Protein AF-A0A5J4WVD6-F1 (afdb_monomer_lite)

Foldseek 3Di:
DPVVLVVCVPDPVVVVVCLVDLVNLLVLLCLLLPPQPPCDDPVVVVVSVVSNLSSLSSLLSLLVLPEPSSLVSCLVSLVLLSLLSQLQRLPDDDQVSLVSLLVSLQSLLVNLVCLQAPDDDPRYGYGRNLVSSVSSLVSCVVNVSLVSLVVQCPPPHDPPRPSNVSSVSSNCSSVVSVVCVLCVPDPDDDDPPVVVVVVNVVSVVVVVVVVVVVVVVVVVVVVCVVPPPDDDDDDDDDD

Organism: NCBI:txid222440

Sequence (239 aa):
MWNIEKLIYHNYNIRKVVFNTPNALHSLCTLASYKLNIHFSQKNDQQTLEVRYNCRGCLFYIQDCGDASAQTELVNARYARVLVIAISTASGSGEEQDDEIKDGLSYISIFLNQLHKGINSPHASFPPQPLLAHRSDEQIEGEGGNEEIDSQLINKGHQYCDIKGQANRAQGRILNHFIKWGNPKPDCHPIDSTAWEMEQGITSQLIQFTYSINRFNVYFLCLIYSFSGCFVYLHYILI

pLDDT: mean 73.57, std 19.97, range [29.45, 95.25]

Structure (mmCIF, N/CA/C/O backbone):
data_AF-A0A5J4WVD6-F1
#
_entry.id   AF-A0A5J4WVD6-F1
#
loop_
_atom_site.group_PDB
_atom_site.id
_atom_site.type_symbol
_atom_site.label_atom_id
_atom_site.label_alt_id
_atom_site.label_comp_id
_atom_site.label_asym_id
_atom_site.label_entity_id
_atom_site.label_seq_id
_atom_site.pdbx_PDB_ins_code
_atom_site.Cartn_x
_atom_site.Cartn_y
_atom_site.Cartn_z
_atom_site.occupancy
_atom_site.B_iso_or_equiv
_atom_site.auth_seq_id
_atom_site.auth_comp_id
_atom_site.auth_asym_id
_atom_site.auth_atom_id
_atom_site.pdbx_PDB_model_num
ATOM 1 N N . MET A 1 1 ? 3.887 19.182 15.821 1.00 39.09 1 MET A N 1
ATOM 2 C CA . MET A 1 1 ? 3.068 18.412 14.867 1.00 39.09 1 MET A CA 1
ATOM 3 C C . MET A 1 1 ? 3.950 18.152 13.659 1.00 39.09 1 MET A C 1
ATOM 5 O O . MET A 1 1 ? 4.397 19.113 13.040 1.00 39.09 1 MET A O 1
ATOM 9 N N . TRP A 1 2 ? 4.390 16.909 13.464 1.00 47.56 2 TRP A N 1
ATOM 10 C CA . TRP A 1 2 ? 5.409 16.573 12.467 1.00 47.56 2 TRP A CA 1
ATOM 11 C C . TRP A 1 2 ? 4.803 16.654 11.067 1.00 47.56 2 TRP A C 1
ATOM 13 O O . TRP A 1 2 ? 4.074 15.774 10.636 1.00 47.56 2 TRP A O 1
ATOM 23 N N . ASN A 1 3 ? 5.118 17.732 10.357 1.00 58.78 3 ASN A N 1
ATOM 24 C CA . ASN A 1 3 ? 4.576 18.053 9.040 1.00 58.78 3 ASN A CA 1
ATOM 25 C C . ASN A 1 3 ? 5.391 17.385 7.912 1.00 58.78 3 ASN A C 1
ATOM 27 O O . ASN A 1 3 ? 5.728 18.028 6.917 1.00 58.78 3 ASN A O 1
ATOM 31 N N . ILE A 1 4 ? 5.802 16.126 8.121 1.00 61.97 4 ILE A N 1
ATOM 32 C CA . ILE A 1 4 ? 6.680 15.393 7.192 1.00 61.97 4 ILE A CA 1
ATOM 33 C C . ILE A 1 4 ? 5.985 15.232 5.842 1.00 61.97 4 ILE A C 1
ATOM 35 O O . ILE A 1 4 ? 6.620 15.432 4.813 1.00 61.97 4 ILE A O 1
ATOM 39 N N . GLU A 1 5 ? 4.679 14.963 5.846 1.00 61.91 5 GLU A N 1
ATOM 40 C CA . GLU A 1 5 ? 3.898 14.816 4.620 1.00 61.91 5 GLU A CA 1
ATOM 41 C C . GLU A 1 5 ? 3.959 16.086 3.763 1.00 61.91 5 GLU A C 1
ATOM 43 O O . GLU A 1 5 ? 4.370 16.020 2.607 1.00 61.91 5 GLU A O 1
ATOM 48 N N . LYS A 1 6 ? 3.671 17.266 4.333 1.00 61.78 6 LYS A N 1
ATOM 49 C CA . LYS A 1 6 ? 3.749 18.531 3.578 1.00 61.78 6 LYS A CA 1
ATOM 50 C C . LYS A 1 6 ? 5.177 18.865 3.144 1.00 61.78 6 LYS A C 1
ATOM 52 O O . LYS A 1 6 ? 5.367 19.454 2.083 1.00 61.78 6 LYS A O 1
ATOM 57 N N . LEU A 1 7 ? 6.182 18.494 3.939 1.00 63.12 7 LEU A N 1
ATOM 58 C CA . LEU A 1 7 ? 7.591 18.667 3.573 1.00 63.12 7 LEU A CA 1
ATOM 59 C C . LEU A 1 7 ? 7.980 17.796 2.372 1.00 63.12 7 LEU A C 1
ATOM 61 O O . LEU A 1 7 ? 8.663 18.283 1.474 1.00 63.12 7 LEU A O 1
ATOM 65 N N . ILE A 1 8 ? 7.528 16.541 2.333 1.00 63.53 8 ILE A N 1
ATOM 66 C CA . ILE A 1 8 ? 7.765 15.621 1.213 1.00 63.53 8 ILE A CA 1
ATOM 67 C C . ILE A 1 8 ? 6.952 16.045 -0.017 1.00 63.53 8 ILE A C 1
ATOM 69 O O . ILE A 1 8 ? 7.489 16.042 -1.125 1.00 63.53 8 ILE A O 1
ATOM 73 N N . TYR A 1 9 ? 5.702 16.475 0.177 1.00 64.50 9 TYR A N 1
ATOM 74 C CA . TYR A 1 9 ? 4.809 16.926 -0.890 1.00 64.50 9 TYR A CA 1
ATOM 75 C C . TYR A 1 9 ? 5.365 18.141 -1.643 1.00 64.50 9 TYR A C 1
ATOM 77 O O . TYR A 1 9 ? 5.402 18.156 -2.872 1.00 64.50 9 TYR A O 1
ATOM 85 N N . HIS A 1 10 ? 5.844 19.158 -0.922 1.00 63.50 10 HIS A N 1
ATOM 86 C CA . HIS A 1 10 ? 6.280 20.411 -1.542 1.00 63.50 10 HIS A CA 1
ATOM 87 C C . HIS A 1 10 ? 7.743 20.424 -2.001 1.00 63.50 10 HIS A C 1
ATOM 89 O O . HIS A 1 10 ? 8.126 21.324 -2.750 1.00 63.50 10 HIS A O 1
ATOM 95 N N . ASN A 1 11 ? 8.585 19.479 -1.565 1.00 69.44 11 ASN A N 1
ATOM 96 C CA . ASN A 1 11 ? 10.028 19.569 -1.786 1.00 69.44 11 ASN A CA 1
ATOM 97 C C . ASN A 1 11 ? 10.601 18.367 -2.544 1.00 69.44 11 ASN A C 1
ATOM 99 O O . ASN A 1 11 ? 10.992 17.356 -1.960 1.00 69.44 11 ASN A O 1
ATOM 103 N N . TYR A 1 12 ? 10.753 18.538 -3.859 1.00 67.38 12 TYR A N 1
ATOM 104 C CA . TYR A 1 12 ? 11.335 17.546 -4.766 1.00 67.38 12 TYR A CA 1
ATOM 105 C C . TYR A 1 12 ? 12.717 17.025 -4.325 1.00 67.38 12 TYR A C 1
ATOM 107 O O . TYR A 1 12 ? 13.002 15.836 -4.470 1.00 67.38 12 TYR A O 1
ATOM 115 N N . ASN A 1 13 ? 13.572 17.881 -3.756 1.00 67.19 13 ASN A N 1
ATOM 116 C CA . ASN A 1 13 ? 14.920 17.483 -3.341 1.00 67.19 13 ASN A CA 1
ATOM 117 C C . ASN A 1 13 ? 14.887 16.593 -2.093 1.00 67.19 13 ASN A C 1
ATOM 119 O O . ASN A 1 13 ? 15.556 15.563 -2.064 1.00 67.19 13 ASN A O 1
ATOM 123 N N . ILE A 1 14 ? 14.071 16.947 -1.093 1.00 68.44 14 ILE A N 1
ATOM 124 C CA . ILE A 1 14 ? 13.857 16.115 0.104 1.00 68.44 14 ILE A CA 1
ATOM 125 C C . ILE A 1 14 ? 13.224 14.783 -0.301 1.00 68.44 14 ILE A C 1
ATOM 127 O O . ILE A 1 14 ? 13.689 13.727 0.121 1.00 68.44 14 ILE A O 1
ATOM 131 N N . ARG A 1 15 ? 12.225 14.832 -1.189 1.00 66.19 15 ARG A N 1
ATOM 132 C CA . ARG A 1 15 ? 11.561 13.661 -1.759 1.00 66.19 15 ARG A CA 1
ATOM 133 C C . ARG A 1 15 ? 12.581 12.688 -2.367 1.00 66.19 15 ARG A C 1
ATOM 135 O O . ARG A 1 15 ? 12.618 11.521 -1.995 1.00 66.19 15 ARG A O 1
ATOM 142 N N . LYS A 1 16 ? 13.488 13.197 -3.208 1.00 67.25 16 LYS A N 1
ATOM 143 C CA . LYS A 1 16 ? 14.563 12.418 -3.844 1.00 67.25 16 LYS A CA 1
ATOM 144 C C . LYS A 1 16 ? 15.571 11.823 -2.851 1.00 67.25 16 LYS A C 1
ATOM 146 O O . LYS A 1 16 ? 16.077 10.731 -3.085 1.00 67.25 16 LYS A O 1
ATOM 151 N N . VAL A 1 17 ? 15.867 12.509 -1.748 1.00 69.62 17 VAL A N 1
ATOM 152 C CA . VAL A 1 17 ? 16.754 11.983 -0.693 1.00 69.62 17 VAL A CA 1
ATOM 153 C C . VAL A 1 17 ? 16.085 10.841 0.073 1.00 69.62 17 VAL A C 1
ATOM 155 O O . VAL A 1 17 ? 16.715 9.808 0.303 1.00 69.62 17 VAL A O 1
ATOM 158 N N . VAL A 1 18 ? 14.803 10.992 0.416 1.00 66.25 18 VAL A N 1
ATOM 159 C CA . VAL A 1 18 ? 14.017 9.935 1.070 1.00 66.25 18 VAL A CA 1
ATOM 160 C C . VAL A 1 18 ? 13.886 8.712 0.153 1.00 66.25 18 VAL A C 1
ATOM 162 O O . VAL A 1 18 ? 14.065 7.595 0.628 1.00 66.25 18 VAL A O 1
ATOM 165 N N . PHE A 1 19 ? 13.689 8.910 -1.160 1.00 65.12 19 PHE A N 1
ATOM 166 C CA . PHE A 1 19 ? 13.633 7.828 -2.159 1.00 65.12 19 PHE A CA 1
ATOM 167 C C . PHE A 1 19 ? 14.878 6.945 -2.184 1.00 65.12 19 PHE A C 1
ATOM 169 O O . PHE A 1 19 ? 14.775 5.730 -2.293 1.00 65.12 19 PHE A O 1
ATOM 176 N N . ASN A 1 20 ? 16.055 7.559 -2.076 1.00 65.00 20 ASN A N 1
ATOM 177 C CA . ASN A 1 20 ? 17.328 6.857 -2.221 1.00 65.00 20 ASN A CA 1
ATOM 178 C C . ASN A 1 20 ? 17.853 6.281 -0.900 1.00 65.00 20 ASN A C 1
ATOM 180 O O . ASN A 1 20 ? 18.976 5.783 -0.858 1.00 65.00 20 ASN A O 1
ATOM 184 N N . THR A 1 21 ? 17.072 6.361 0.181 1.00 73.38 21 THR A N 1
ATOM 185 C CA . THR A 1 21 ? 17.473 5.877 1.504 1.00 73.38 21 THR A CA 1
ATOM 186 C C . THR A 1 21 ? 16.557 4.725 1.933 1.00 73.38 21 THR A C 1
ATOM 188 O O . THR A 1 21 ? 15.554 4.978 2.602 1.00 73.38 21 THR A O 1
ATOM 191 N N . PRO A 1 22 ? 16.893 3.456 1.616 1.00 66.38 22 PRO A N 1
ATOM 192 C CA . PRO A 1 22 ? 16.068 2.290 1.960 1.00 66.38 22 PRO A CA 1
ATOM 193 C C . PRO A 1 22 ? 15.635 2.268 3.434 1.00 66.38 22 PRO A C 1
ATOM 195 O O . PRO A 1 22 ? 14.460 2.096 3.749 1.00 66.38 22 PRO A O 1
ATOM 198 N N . ASN A 1 23 ? 16.556 2.580 4.352 1.00 76.81 23 ASN A N 1
ATOM 199 C CA . ASN A 1 23 ? 16.284 2.611 5.795 1.00 76.81 23 ASN A CA 1
ATOM 200 C C . ASN A 1 23 ? 15.163 3.589 6.195 1.00 76.81 23 ASN A C 1
ATOM 202 O O . ASN A 1 23 ? 14.464 3.348 7.181 1.00 76.81 23 ASN A O 1
ATOM 206 N N . ALA A 1 24 ? 14.968 4.681 5.447 1.00 80.00 24 ALA A N 1
ATOM 207 C CA . ALA A 1 24 ? 13.897 5.637 5.709 1.00 80.00 24 ALA A CA 1
ATOM 208 C C . ALA A 1 24 ? 12.526 5.060 5.324 1.00 80.00 24 ALA A C 1
ATOM 210 O O . ALA A 1 24 ? 11.570 5.204 6.083 1.00 80.00 24 ALA A O 1
ATOM 211 N N . LEU A 1 25 ? 12.441 4.345 4.199 1.00 84.06 25 LEU A N 1
ATOM 212 C CA . LEU A 1 25 ? 11.208 3.707 3.734 1.00 84.06 25 LEU A CA 1
ATOM 213 C C . LEU A 1 25 ? 10.751 2.603 4.695 1.00 84.06 25 LEU A C 1
ATOM 215 O O . LEU A 1 25 ? 9.604 2.612 5.136 1.00 84.06 25 LEU A O 1
ATOM 219 N N . HIS A 1 26 ? 11.654 1.706 5.101 1.00 87.25 26 HIS A N 1
ATOM 220 C CA . HIS A 1 26 ? 11.336 0.659 6.088 1.00 87.25 26 HIS A CA 1
ATOM 221 C C . HIS A 1 26 ? 10.878 1.245 7.428 1.00 87.25 26 HIS A C 1
ATOM 223 O O . HIS A 1 26 ? 9.939 0.738 8.052 1.00 87.25 26 HIS A O 1
ATOM 229 N N . SER A 1 27 ? 11.495 2.353 7.851 1.00 89.44 27 SER A N 1
ATOM 230 C CA . SER A 1 27 ? 11.074 3.082 9.053 1.00 89.44 27 SER A CA 1
ATOM 231 C C . SER A 1 27 ? 9.654 3.636 8.904 1.00 89.44 27 SER A C 1
ATOM 233 O O . SER A 1 27 ? 8.851 3.498 9.825 1.00 89.44 27 SER A O 1
ATOM 235 N N . LEU A 1 28 ? 9.308 4.201 7.742 1.00 88.69 28 LEU A N 1
ATOM 236 C CA . LEU A 1 28 ? 7.955 4.685 7.453 1.00 88.69 28 LEU A CA 1
ATOM 237 C C . LEU A 1 28 ? 6.925 3.549 7.450 1.00 88.69 28 LEU A C 1
ATOM 239 O O . LEU A 1 28 ? 5.879 3.700 8.077 1.00 88.69 28 LEU A O 1
ATOM 243 N N . CYS A 1 29 ? 7.218 2.402 6.825 1.00 89.75 29 CYS A N 1
ATOM 244 C CA . CYS A 1 29 ? 6.335 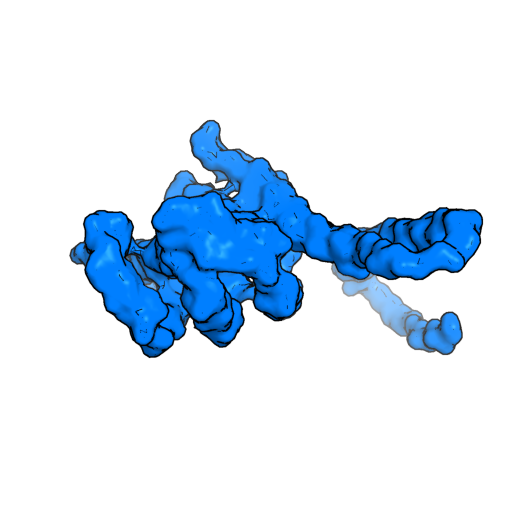1.226 6.860 1.00 89.75 29 CYS A CA 1
ATOM 245 C C . CYS A 1 29 ? 6.088 0.740 8.297 1.00 89.75 29 CYS A C 1
ATOM 247 O O . CYS A 1 29 ? 4.953 0.443 8.678 1.00 89.75 29 CYS A O 1
ATOM 249 N N . THR A 1 30 ? 7.142 0.720 9.117 1.00 90.19 30 THR A N 1
ATOM 250 C CA . THR A 1 30 ? 7.054 0.343 10.535 1.00 90.19 30 THR A CA 1
ATOM 251 C C . THR A 1 30 ? 6.184 1.328 11.318 1.00 90.19 30 THR A C 1
ATOM 253 O O . THR A 1 30 ? 5.313 0.916 12.084 1.00 90.19 30 THR A O 1
ATOM 256 N N . LEU A 1 31 ? 6.374 2.633 11.105 1.00 89.44 31 LEU A N 1
ATOM 257 C CA . LEU A 1 31 ? 5.599 3.684 11.769 1.00 89.44 31 LEU A CA 1
ATOM 258 C C . LEU A 1 31 ? 4.131 3.705 11.328 1.00 89.44 31 LEU A C 1
ATOM 260 O O . LEU A 1 31 ? 3.249 3.900 12.161 1.00 89.44 31 LEU A O 1
ATOM 264 N N . ALA A 1 32 ? 3.854 3.424 10.055 1.00 87.69 32 ALA A N 1
ATOM 265 C CA . ALA A 1 32 ? 2.504 3.330 9.501 1.00 87.69 32 ALA A CA 1
ATOM 266 C C . ALA A 1 32 ? 1.661 2.198 10.122 1.00 87.69 32 ALA A C 1
ATOM 268 O O . ALA A 1 32 ? 0.429 2.232 10.050 1.00 87.69 32 ALA A O 1
ATOM 269 N N . SER A 1 33 ? 2.319 1.231 10.769 1.00 83.75 33 SER A N 1
ATOM 270 C CA . SER A 1 33 ? 1.691 0.116 11.490 1.00 83.75 33 SER A CA 1
ATOM 271 C C . SER A 1 33 ? 1.998 0.128 12.996 1.00 83.75 33 SER A C 1
ATOM 273 O O . SER A 1 33 ? 1.788 -0.862 13.697 1.00 83.75 33 SER A O 1
ATOM 275 N N . TYR A 1 34 ? 2.523 1.236 13.526 1.00 81.44 34 TYR A N 1
ATOM 276 C CA . TYR A 1 34 ? 2.983 1.306 14.910 1.00 81.44 34 TYR A CA 1
ATOM 277 C C . TYR A 1 34 ? 1.824 1.292 15.915 1.00 81.44 34 TYR A C 1
ATOM 279 O O . TYR A 1 34 ? 0.841 2.027 15.768 1.00 81.44 34 TYR A O 1
ATOM 287 N N . LYS A 1 35 ? 1.981 0.472 16.969 1.00 72.00 35 LYS A N 1
ATOM 288 C CA . LYS A 1 35 ? 1.050 0.343 18.109 1.00 72.00 35 LYS A CA 1
ATOM 289 C C . LYS A 1 35 ? -0.417 0.201 17.690 1.00 72.00 35 LYS A C 1
ATOM 291 O O . LYS A 1 35 ? -1.312 0.798 18.286 1.00 72.00 35 LYS A O 1
ATOM 296 N N . LEU A 1 36 ? -0.667 -0.577 16.646 1.00 71.25 36 LEU A N 1
ATOM 297 C CA . LEU A 1 36 ? -2.029 -0.944 16.285 1.00 71.25 36 LEU A CA 1
ATOM 298 C C . LEU A 1 36 ? -2.650 -1.765 17.417 1.00 71.25 36 LEU A C 1
ATOM 300 O O . LEU A 1 36 ? -1.987 -2.632 17.983 1.00 71.25 36 LEU A O 1
ATOM 304 N N . ASN A 1 37 ? -3.904 -1.460 17.753 1.00 63.47 37 ASN A N 1
ATOM 305 C CA . ASN A 1 37 ? -4.692 -2.129 18.795 1.00 63.47 37 ASN A CA 1
ATOM 306 C C . ASN A 1 37 ? -4.159 -1.994 20.235 1.00 63.47 37 ASN A C 1
ATOM 308 O O . ASN A 1 37 ? -4.550 -2.768 21.106 1.00 63.47 37 ASN A O 1
ATOM 312 N N . ILE A 1 38 ? -3.292 -1.012 20.517 1.00 69.38 38 ILE A N 1
ATOM 313 C CA . ILE A 1 38 ? -2.851 -0.718 21.887 1.00 69.38 38 ILE A CA 1
ATOM 314 C C . ILE A 1 38 ? -3.391 0.647 22.313 1.00 69.38 38 ILE A C 1
ATOM 316 O O . ILE A 1 38 ? -2.860 1.682 21.914 1.00 69.38 38 ILE A O 1
ATOM 320 N N . HIS A 1 39 ? -4.426 0.626 23.152 1.00 69.81 39 HIS A N 1
ATOM 321 C CA . HIS A 1 39 ? -5.033 1.820 23.735 1.00 69.81 39 HIS A CA 1
ATOM 322 C C . HIS A 1 39 ? -4.324 2.191 25.037 1.00 69.81 39 HIS A C 1
ATOM 324 O O . HIS A 1 39 ? -4.467 1.504 26.049 1.00 69.81 39 HIS A O 1
ATOM 330 N N . PHE A 1 40 ? -3.533 3.266 25.012 1.00 67.56 40 PHE A N 1
ATOM 331 C CA . PHE A 1 40 ? -2.827 3.752 26.206 1.00 67.56 40 PHE A CA 1
ATOM 332 C C . PHE A 1 40 ? -3.592 4.888 26.884 1.00 67.56 40 PHE A C 1
ATOM 334 O O . PHE A 1 40 ? -3.778 4.891 28.097 1.00 67.56 40 PHE A O 1
ATOM 341 N N . SER A 1 41 ? -3.981 5.895 26.103 1.00 79.75 41 SER A N 1
ATOM 342 C CA . SER A 1 41 ? -4.796 7.031 26.538 1.00 79.75 41 SER A CA 1
ATOM 343 C C . SER A 1 41 ? -5.325 7.748 25.304 1.00 79.75 41 SER A C 1
ATOM 345 O O . SER A 1 41 ? -4.635 7.792 24.290 1.00 79.75 41 SER A O 1
ATOM 347 N N . GLN A 1 42 ? -6.484 8.399 25.402 1.00 76.44 42 GLN A N 1
ATOM 348 C CA . GLN A 1 42 ? -7.116 9.088 24.269 1.00 76.44 42 GLN A CA 1
ATOM 349 C C . GLN A 1 42 ? -6.161 10.041 23.523 1.00 76.44 42 GLN A C 1
ATOM 351 O O . GLN A 1 42 ? -6.147 10.083 22.296 1.00 76.44 42 GLN A O 1
ATOM 356 N N . LYS A 1 43 ? -5.306 10.772 24.254 1.00 80.00 43 LYS A N 1
ATOM 357 C CA . LYS A 1 43 ? -4.314 11.677 23.655 1.00 80.00 43 LYS A CA 1
ATOM 358 C C . LYS A 1 43 ? -3.211 10.927 22.902 1.00 80.00 43 LYS A C 1
ATOM 360 O O . LYS A 1 43 ? -2.842 11.347 21.809 1.00 80.00 43 LYS A O 1
ATOM 365 N N . ASN A 1 44 ? -2.685 9.841 23.469 1.00 77.19 44 ASN A N 1
ATOM 366 C CA . ASN A 1 44 ? -1.685 9.020 22.784 1.00 77.19 44 ASN A CA 1
ATOM 367 C C . ASN A 1 44 ? -2.279 8.319 21.564 1.00 77.19 44 ASN A C 1
ATOM 369 O O . ASN A 1 44 ? -1.602 8.200 20.546 1.00 77.19 44 ASN A O 1
ATOM 373 N N . ASP A 1 45 ? -3.523 7.865 21.662 1.00 77.19 45 ASP A N 1
ATOM 374 C CA . ASP A 1 45 ? -4.200 7.152 20.588 1.00 77.19 45 ASP A CA 1
ATOM 375 C C . ASP A 1 45 ? -4.418 8.094 19.394 1.00 77.19 45 ASP A C 1
ATOM 377 O O . ASP A 1 45 ? -4.053 7.736 18.274 1.00 77.19 45 ASP A O 1
ATOM 381 N N . GLN A 1 46 ? -4.849 9.341 19.641 1.00 78.31 46 GLN A N 1
ATOM 382 C CA . GLN A 1 46 ? -4.957 10.376 18.604 1.00 78.31 46 GLN A CA 1
ATOM 383 C C . GLN A 1 46 ? -3.601 10.706 17.966 1.00 78.31 46 GLN A C 1
ATOM 385 O O . GLN A 1 46 ? -3.484 10.777 16.746 1.00 78.31 46 GLN A O 1
ATOM 390 N N . GLN A 1 47 ? -2.548 10.875 18.774 1.00 79.19 47 GLN A N 1
ATOM 391 C CA . GLN A 1 47 ? -1.201 11.135 18.252 1.00 79.19 47 GLN A CA 1
ATOM 392 C C . GLN A 1 47 ? -0.676 9.969 17.410 1.00 79.19 47 GLN A C 1
ATOM 394 O O . GLN A 1 47 ? -0.001 10.176 16.405 1.00 79.19 47 GLN A O 1
ATOM 399 N N . THR A 1 48 ? -0.973 8.735 17.816 1.00 81.69 48 THR A N 1
ATOM 400 C CA . THR A 1 48 ? -0.535 7.543 17.089 1.00 81.69 48 THR A CA 1
ATOM 401 C C . THR A 1 48 ? -1.306 7.396 15.776 1.00 81.69 48 THR A C 1
ATOM 403 O O . THR A 1 48 ? -0.692 7.068 14.763 1.00 81.69 48 THR A O 1
ATOM 406 N N . LEU A 1 49 ? -2.611 7.697 15.760 1.00 80.38 49 LEU A N 1
ATOM 407 C CA . LEU A 1 49 ? -3.416 7.790 14.535 1.00 80.38 49 LEU A CA 1
ATOM 408 C C . LEU A 1 49 ? -2.822 8.806 13.555 1.00 80.38 49 LEU A C 1
ATOM 410 O O . LEU A 1 49 ? -2.532 8.454 12.415 1.00 80.38 49 LEU A O 1
ATOM 414 N N . GLU A 1 50 ? -2.537 10.023 14.023 1.00 81.94 50 GLU A N 1
ATOM 415 C CA . GLU A 1 50 ? -1.961 11.086 13.193 1.00 81.94 50 GLU A CA 1
ATOM 416 C C . GLU A 1 50 ? -0.603 10.675 12.595 1.00 81.94 50 GLU A C 1
ATOM 418 O O . GLU A 1 50 ? -0.329 10.897 11.415 1.00 81.94 50 GLU A O 1
ATOM 423 N N . VAL A 1 51 ? 0.261 10.030 13.387 1.00 85.12 51 VAL A N 1
ATOM 424 C CA . VAL A 1 51 ? 1.551 9.518 12.899 1.00 85.12 51 VAL A CA 1
ATOM 425 C C . VAL A 1 51 ? 1.351 8.457 11.820 1.00 85.12 51 VAL A C 1
ATOM 427 O O . VAL A 1 51 ? 2.023 8.522 10.789 1.00 85.12 51 VAL A O 1
ATOM 430 N N . ARG A 1 52 ? 0.433 7.502 12.020 1.00 87.06 52 ARG A N 1
ATOM 431 C CA . ARG A 1 52 ? 0.151 6.456 11.028 1.00 87.06 52 ARG A CA 1
ATOM 432 C C . ARG A 1 52 ? -0.382 7.048 9.730 1.00 87.06 52 ARG A C 1
ATOM 434 O O . ARG A 1 52 ? 0.146 6.713 8.671 1.00 87.06 52 ARG A O 1
ATOM 441 N N . TYR A 1 53 ? -1.354 7.953 9.822 1.00 84.19 53 TYR A N 1
ATOM 442 C CA . TYR A 1 53 ? -1.944 8.641 8.676 1.00 84.19 53 TYR A CA 1
ATOM 443 C C . TYR A 1 53 ? -0.875 9.383 7.862 1.00 84.19 53 TYR A C 1
ATOM 445 O O . TYR A 1 53 ? -0.686 9.102 6.678 1.00 84.19 53 TYR A O 1
ATOM 453 N N . ASN A 1 54 ? -0.069 10.220 8.523 1.00 85.19 54 ASN A N 1
ATOM 454 C CA . ASN A 1 54 ? 1.010 10.963 7.871 1.00 85.19 54 ASN A CA 1
ATOM 455 C C . ASN A 1 54 ? 2.048 10.032 7.222 1.00 85.19 54 ASN A C 1
ATOM 457 O O . ASN A 1 54 ? 2.507 10.292 6.110 1.00 85.19 54 ASN A O 1
ATOM 461 N N . CYS A 1 55 ? 2.432 8.939 7.892 1.00 88.38 55 CYS A N 1
ATOM 462 C CA . CYS A 1 55 ? 3.394 7.984 7.336 1.00 88.38 55 CYS A CA 1
ATOM 463 C C . CYS A 1 55 ? 2.840 7.283 6.091 1.00 88.38 55 CYS A C 1
ATOM 465 O O . CYS A 1 55 ? 3.575 7.104 5.121 1.00 88.38 55 CYS A O 1
ATOM 467 N N . ARG A 1 56 ? 1.551 6.925 6.084 1.00 88.88 56 ARG A N 1
ATOM 468 C CA . ARG A 1 56 ? 0.889 6.320 4.919 1.00 88.88 56 ARG A CA 1
ATOM 469 C C . ARG A 1 56 ? 0.785 7.300 3.756 1.00 88.88 56 ARG A C 1
ATOM 471 O O . ARG A 1 56 ? 1.108 6.905 2.641 1.00 88.88 56 ARG A O 1
ATOM 478 N N . GLY A 1 57 ? 0.450 8.565 4.018 1.00 88.50 57 GLY A N 1
ATOM 479 C CA . GLY A 1 57 ? 0.498 9.628 3.010 1.00 88.50 57 GLY A CA 1
ATOM 480 C C . GLY A 1 57 ? 1.900 9.784 2.411 1.00 88.50 57 GLY A C 1
ATOM 481 O O . GLY A 1 57 ? 2.067 9.790 1.195 1.00 88.50 57 GLY A O 1
ATOM 482 N N . CYS A 1 58 ? 2.944 9.792 3.248 1.00 87.62 58 CYS A N 1
ATOM 483 C CA . CYS A 1 58 ? 4.333 9.822 2.776 1.00 87.62 58 CYS A CA 1
ATOM 484 C C . CYS A 1 58 ? 4.675 8.615 1.888 1.00 87.62 58 CYS A C 1
ATOM 486 O O . CYS A 1 58 ? 5.292 8.786 0.838 1.00 87.62 58 CYS A O 1
ATOM 488 N N . LEU A 1 59 ? 4.274 7.406 2.293 1.00 90.00 59 LEU A N 1
ATOM 489 C CA . LEU A 1 59 ? 4.486 6.186 1.510 1.00 90.00 59 LEU A CA 1
ATOM 490 C C . LEU A 1 59 ? 3.734 6.225 0.177 1.00 90.00 59 LEU A C 1
ATOM 492 O O . LEU A 1 59 ? 4.305 5.833 -0.836 1.00 90.00 59 LEU A O 1
ATOM 496 N N . PHE A 1 60 ? 2.510 6.755 0.155 1.00 90.44 60 PHE A N 1
ATOM 497 C CA . PHE A 1 60 ? 1.758 6.964 -1.079 1.00 90.44 60 PHE A CA 1
ATOM 498 C C . PHE A 1 60 ? 2.492 7.915 -2.031 1.00 90.44 60 PHE A C 1
ATOM 500 O O . PHE A 1 60 ? 2.665 7.596 -3.201 1.00 90.44 60 PHE A O 1
ATOM 507 N N . TYR A 1 61 ? 3.018 9.041 -1.544 1.00 85.56 61 TYR A N 1
ATOM 508 C CA . TYR A 1 61 ? 3.808 9.935 -2.397 1.00 85.56 61 TYR A CA 1
ATOM 509 C C . TYR A 1 61 ? 5.086 9.277 -2.923 1.00 85.56 61 TYR A C 1
ATOM 511 O O . TYR A 1 61 ? 5.495 9.547 -4.053 1.00 85.56 61 TYR A O 1
ATOM 519 N N . ILE A 1 62 ? 5.724 8.413 -2.128 1.00 86.06 62 ILE A N 1
ATOM 520 C CA . ILE A 1 62 ? 6.863 7.608 -2.591 1.00 86.06 62 ILE A CA 1
ATOM 521 C C . ILE A 1 62 ? 6.437 6.646 -3.690 1.00 86.06 62 ILE A C 1
ATOM 523 O O . ILE A 1 62 ? 7.131 6.514 -4.694 1.00 86.06 62 ILE A O 1
ATOM 527 N N . GLN A 1 63 ? 5.286 6.020 -3.516 1.00 90.06 63 GLN A N 1
ATOM 528 C CA . GLN A 1 63 ? 4.710 5.093 -4.466 1.00 90.06 63 GLN A CA 1
ATOM 529 C C . GLN A 1 63 ? 4.320 5.787 -5.782 1.00 90.06 63 GLN A C 1
ATOM 531 O O . GLN A 1 63 ? 4.687 5.296 -6.842 1.00 90.06 63 GLN A O 1
ATOM 536 N N . ASP A 1 64 ? 3.670 6.947 -5.743 1.00 87.31 64 ASP A N 1
ATOM 537 C CA . ASP A 1 64 ? 3.190 7.642 -6.944 1.00 87.31 64 ASP A CA 1
ATOM 538 C C . ASP A 1 64 ? 4.315 8.325 -7.744 1.00 87.31 64 ASP A C 1
ATOM 540 O O . ASP A 1 64 ? 4.288 8.388 -8.973 1.00 87.31 64 ASP A O 1
ATOM 544 N N . CYS A 1 65 ? 5.340 8.823 -7.050 1.00 83.69 65 CYS A N 1
ATOM 545 C CA . CYS A 1 65 ? 6.453 9.552 -7.662 1.00 83.69 65 CYS A CA 1
ATOM 546 C C . CYS A 1 65 ? 7.738 8.721 -7.825 1.00 83.69 65 CYS A C 1
ATOM 548 O O . CYS A 1 65 ? 8.754 9.251 -8.286 1.00 83.69 65 CYS A O 1
ATOM 550 N N . GLY A 1 66 ? 7.723 7.466 -7.380 1.00 84.06 66 GLY A N 1
ATOM 551 C CA . GLY A 1 66 ? 8.876 6.576 -7.364 1.00 84.06 66 GLY A CA 1
ATOM 552 C C . GLY A 1 66 ? 9.140 5.915 -8.715 1.00 84.06 66 GLY A C 1
ATOM 553 O O . GLY A 1 66 ? 8.220 5.593 -9.467 1.00 84.06 66 GLY A O 1
ATOM 554 N N . ASP A 1 67 ? 10.415 5.675 -9.013 1.00 87.69 67 ASP A N 1
ATOM 555 C CA . ASP A 1 67 ? 10.831 4.864 -10.157 1.00 87.69 67 ASP A CA 1
ATOM 556 C C . ASP A 1 67 ? 10.708 3.353 -9.864 1.00 87.69 67 ASP A C 1
ATOM 558 O O . ASP A 1 67 ? 10.222 2.932 -8.812 1.00 87.69 67 ASP A O 1
ATOM 562 N N . ALA A 1 68 ? 11.162 2.508 -10.795 1.00 90.19 68 ALA A N 1
ATOM 563 C CA . ALA A 1 68 ? 11.116 1.054 -10.632 1.00 90.19 68 ALA A CA 1
ATOM 564 C C . ALA A 1 68 ? 11.857 0.551 -9.375 1.00 90.19 68 ALA A C 1
ATOM 566 O O . ALA A 1 68 ? 11.427 -0.422 -8.748 1.00 90.19 68 ALA A O 1
ATOM 567 N N . SER A 1 69 ? 12.942 1.226 -8.975 1.00 88.88 69 SER A N 1
ATOM 568 C CA . SER A 1 69 ? 13.696 0.874 -7.771 1.00 88.88 69 SER A CA 1
ATOM 569 C C . SER A 1 69 ? 12.876 1.169 -6.518 1.00 88.88 69 SER A C 1
ATOM 571 O O . SER A 1 69 ? 12.800 0.327 -5.625 1.00 88.88 69 SER A O 1
ATOM 573 N N . ALA A 1 70 ? 12.207 2.324 -6.468 1.00 88.50 70 ALA A N 1
ATOM 574 C CA . ALA A 1 70 ? 11.318 2.669 -5.360 1.00 88.50 70 ALA A CA 1
ATOM 575 C C . ALA A 1 70 ? 10.149 1.676 -5.228 1.00 88.50 70 ALA A C 1
ATOM 577 O O . ALA A 1 70 ? 9.841 1.241 -4.118 1.00 88.50 70 ALA A O 1
ATOM 578 N N . GLN A 1 71 ? 9.544 1.250 -6.345 1.00 91.56 71 GLN A N 1
ATOM 579 C CA . GLN A 1 71 ? 8.494 0.221 -6.318 1.00 91.56 71 GLN A CA 1
ATOM 580 C C . GLN A 1 71 ? 9.012 -1.113 -5.768 1.00 91.56 71 GLN A C 1
ATOM 582 O O . GLN A 1 71 ? 8.349 -1.745 -4.949 1.00 91.56 71 GLN A O 1
ATOM 587 N N . THR A 1 72 ? 10.210 -1.531 -6.186 1.00 92.88 72 THR A N 1
ATOM 588 C CA . THR A 1 72 ? 10.846 -2.759 -5.683 1.00 92.88 72 THR A CA 1
ATOM 589 C C . THR A 1 72 ? 11.037 -2.697 -4.169 1.00 92.88 72 THR A C 1
ATOM 591 O O . THR A 1 72 ? 10.713 -3.651 -3.458 1.00 92.88 72 THR A O 1
ATOM 594 N N . GLU A 1 73 ? 11.511 -1.560 -3.663 1.00 92.06 73 GLU A N 1
ATOM 595 C CA . GLU A 1 73 ? 11.742 -1.367 -2.235 1.00 92.06 73 GLU A CA 1
ATOM 596 C C . GLU A 1 73 ? 10.434 -1.362 -1.430 1.00 92.06 73 GLU A C 1
ATOM 598 O O . GLU A 1 73 ? 10.372 -1.993 -0.377 1.00 92.06 73 GLU A O 1
ATOM 603 N N . LEU A 1 74 ? 9.363 -0.744 -1.944 1.00 92.88 74 LEU A N 1
ATOM 604 C CA . LEU A 1 74 ? 8.033 -0.773 -1.317 1.00 92.88 74 LEU A CA 1
ATOM 605 C C . LEU A 1 74 ? 7.507 -2.202 -1.149 1.00 92.88 74 LEU A C 1
ATOM 607 O O . LEU A 1 74 ? 7.019 -2.571 -0.079 1.00 92.88 74 LEU A O 1
ATOM 611 N N . VAL A 1 75 ? 7.638 -3.025 -2.188 1.00 94.44 75 VAL A N 1
ATOM 612 C CA . VAL A 1 75 ? 7.202 -4.427 -2.156 1.00 94.44 75 VAL A CA 1
ATOM 613 C C . VAL A 1 75 ? 8.032 -5.234 -1.153 1.00 94.44 75 VAL A C 1
ATOM 615 O O . VAL A 1 75 ? 7.483 -6.024 -0.380 1.00 94.44 75 VAL A O 1
ATOM 618 N N . ASN A 1 76 ? 9.351 -5.018 -1.125 1.00 92.88 76 ASN A N 1
ATOM 619 C CA . ASN A 1 76 ? 10.251 -5.675 -0.174 1.00 92.88 76 ASN A CA 1
ATOM 620 C C . ASN A 1 76 ? 9.981 -5.239 1.275 1.00 92.88 76 ASN A C 1
ATOM 622 O O . ASN A 1 76 ? 10.045 -6.063 2.187 1.00 92.88 76 ASN A O 1
ATOM 626 N N . ALA A 1 77 ? 9.608 -3.977 1.486 1.00 91.56 77 ALA A N 1
ATOM 627 C CA . ALA A 1 77 ? 9.208 -3.426 2.778 1.00 91.56 77 ALA A CA 1
ATOM 628 C C . ALA A 1 77 ? 7.773 -3.795 3.196 1.00 91.56 77 ALA A C 1
ATOM 630 O O . ALA A 1 77 ? 7.278 -3.281 4.201 1.00 91.56 77 ALA A O 1
ATOM 631 N N . ARG A 1 78 ? 7.099 -4.679 2.445 1.00 92.94 78 ARG A N 1
ATOM 632 C CA . ARG A 1 78 ? 5.718 -5.122 2.687 1.00 92.94 78 ARG A CA 1
ATOM 633 C C . ARG A 1 78 ? 4.718 -3.964 2.738 1.00 92.94 78 ARG A C 1
ATOM 635 O O . ARG A 1 78 ? 3.823 -3.941 3.579 1.00 92.94 78 ARG A O 1
ATOM 642 N N . TYR A 1 79 ? 4.850 -2.998 1.834 1.00 94.50 79 TYR A N 1
ATOM 643 C CA . TYR A 1 79 ? 3.926 -1.867 1.764 1.00 94.50 79 TYR A CA 1
ATOM 644 C C . TYR A 1 79 ? 2.467 -2.302 1.547 1.00 94.50 79 TYR A C 1
ATOM 646 O O . TYR A 1 79 ? 1.569 -1.752 2.178 1.00 94.50 79 TYR A O 1
ATOM 654 N N . ALA A 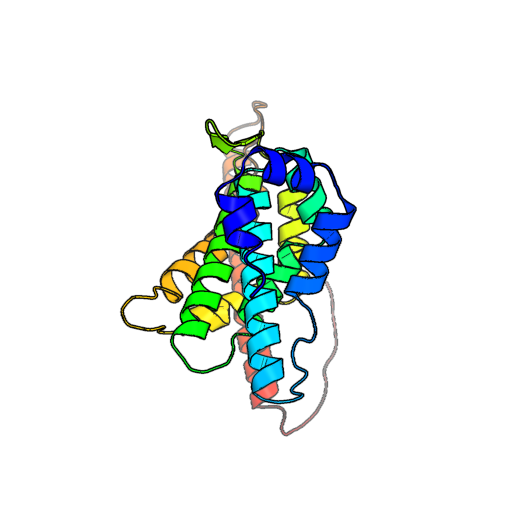1 80 ? 2.224 -3.346 0.746 1.00 94.88 80 ALA A N 1
ATOM 655 C CA . ALA A 1 80 ? 0.879 -3.881 0.523 1.00 94.88 80 ALA A CA 1
ATOM 656 C C . ALA A 1 80 ? 0.200 -4.309 1.838 1.00 94.88 80 ALA A C 1
ATOM 658 O O . ALA A 1 80 ? -0.943 -3.943 2.105 1.00 94.88 80 ALA A O 1
ATOM 659 N N . ARG A 1 81 ? 0.955 -4.974 2.721 1.00 94.12 81 ARG A N 1
ATOM 660 C CA . ARG A 1 81 ? 0.512 -5.322 4.077 1.00 94.12 81 ARG A CA 1
ATOM 661 C C . ARG A 1 81 ? 0.151 -4.089 4.905 1.00 94.12 81 ARG A C 1
ATOM 663 O O . ARG A 1 81 ? -0.858 -4.101 5.600 1.00 94.12 81 ARG A O 1
ATOM 670 N N . VAL A 1 82 ? 0.960 -3.029 4.846 1.00 93.50 82 VAL A N 1
ATOM 671 C CA . VAL A 1 82 ? 0.688 -1.775 5.576 1.00 93.50 82 VAL A CA 1
ATOM 672 C C . VAL A 1 82 ? -0.668 -1.192 5.171 1.00 93.50 82 VAL A C 1
ATOM 674 O O . VAL A 1 82 ? -1.397 -0.696 6.029 1.00 93.50 82 VAL A O 1
ATOM 677 N N . LEU A 1 83 ? -1.016 -1.270 3.884 1.00 93.75 83 LEU A N 1
ATOM 678 C CA . LEU A 1 83 ? -2.296 -0.788 3.369 1.00 93.75 83 LEU A CA 1
ATOM 679 C C . LEU A 1 83 ? -3.478 -1.659 3.809 1.00 93.75 83 LEU A C 1
ATOM 681 O O . LEU A 1 83 ? -4.497 -1.110 4.218 1.00 93.75 83 LEU A O 1
ATOM 685 N N . VAL A 1 84 ? -3.338 -2.989 3.783 1.00 92.94 84 VAL A N 1
ATOM 686 C CA . VAL A 1 84 ? -4.377 -3.910 4.286 1.00 92.94 84 VAL A CA 1
ATOM 687 C C . VAL A 1 84 ? -4.652 -3.647 5.763 1.00 92.94 84 VAL A C 1
ATOM 689 O O . VAL A 1 84 ? -5.779 -3.391 6.166 1.00 92.94 84 VAL A O 1
ATOM 692 N N . ILE A 1 85 ? -3.598 -3.585 6.570 1.00 89.06 85 ILE A N 1
ATOM 693 C CA . ILE A 1 85 ? -3.720 -3.306 7.998 1.00 89.06 85 ILE A CA 1
ATOM 694 C C . ILE A 1 85 ? -4.389 -1.944 8.257 1.00 89.06 85 ILE A C 1
ATOM 696 O O . ILE A 1 85 ? -5.141 -1.793 9.223 1.00 89.06 85 ILE A O 1
ATOM 700 N N . ALA A 1 86 ? -4.119 -0.941 7.416 1.00 88.88 86 ALA A N 1
ATOM 701 C CA . ALA A 1 86 ? -4.744 0.371 7.528 1.00 88.88 86 ALA A CA 1
ATOM 702 C C . ALA A 1 86 ? -6.270 0.289 7.399 1.00 88.88 86 ALA A C 1
ATOM 704 O O . ALA A 1 86 ? -6.967 0.834 8.251 1.00 88.88 86 ALA A O 1
ATOM 705 N N . ILE A 1 87 ? -6.775 -0.427 6.389 1.00 90.00 87 ILE A N 1
ATOM 706 C CA . ILE A 1 87 ? -8.221 -0.566 6.175 1.00 90.00 87 ILE A CA 1
ATOM 707 C C . ILE A 1 87 ? -8.881 -1.456 7.242 1.00 90.00 87 ILE A C 1
ATOM 709 O O . ILE A 1 87 ? -9.974 -1.124 7.690 1.00 90.00 87 ILE A O 1
ATOM 713 N N . SER A 1 88 ? -8.202 -2.504 7.730 1.00 84.62 88 SER A N 1
ATOM 714 C CA . SER A 1 88 ? -8.715 -3.378 8.802 1.00 84.62 88 SER A CA 1
ATOM 715 C C . SER A 1 88 ? -8.897 -2.635 10.129 1.00 84.62 88 SER A C 1
ATOM 717 O O . SER A 1 88 ? -9.878 -2.799 10.858 1.00 84.62 88 SER A O 1
ATOM 719 N N . THR A 1 89 ? -7.910 -1.807 10.485 1.00 74.31 89 THR A N 1
ATOM 720 C CA . THR A 1 89 ? -7.844 -1.172 11.812 1.00 74.31 89 THR A CA 1
ATOM 721 C C . THR A 1 89 ? -8.643 0.121 11.918 1.00 74.31 89 THR A C 1
ATOM 723 O O . THR A 1 89 ? -8.847 0.617 13.025 1.00 74.31 89 THR A O 1
ATOM 726 N N . ALA A 1 90 ? -9.178 0.621 10.806 1.00 71.56 90 ALA A N 1
ATOM 727 C CA . ALA A 1 90 ? -10.046 1.792 10.769 1.00 71.56 90 ALA A CA 1
ATOM 728 C C . ALA A 1 90 ? -11.499 1.509 11.220 1.00 71.56 90 ALA A C 1
ATOM 730 O O . ALA A 1 90 ? -12.376 2.341 11.022 1.00 71.56 90 ALA A O 1
ATOM 731 N N . SER A 1 91 ? -11.756 0.379 11.895 1.00 55.62 91 SER A N 1
ATOM 732 C CA . SER A 1 91 ? -13.072 -0.106 12.371 1.00 55.62 91 SER A CA 1
ATOM 733 C C . SER A 1 91 ? -13.789 0.776 13.427 1.00 55.62 91 SER A C 1
ATOM 735 O O . SER A 1 91 ? -14.704 0.317 14.112 1.00 55.62 91 SER A O 1
ATOM 737 N N . GLY A 1 92 ? -13.382 2.034 13.603 1.00 59.03 92 GLY A N 1
ATOM 738 C CA . GLY A 1 92 ? -14.104 3.021 14.407 1.00 59.03 92 GLY A CA 1
ATOM 739 C C . GLY A 1 92 ? -15.320 3.594 13.669 1.00 59.03 92 GLY A C 1
ATOM 740 O O . GLY A 1 92 ? -15.526 3.339 12.490 1.00 59.03 92 GLY A O 1
ATOM 741 N N . SER A 1 93 ? -16.131 4.391 14.367 1.00 56.19 93 SER A N 1
ATOM 742 C CA . SER A 1 93 ? -17.229 5.147 13.745 1.00 56.19 93 SER A CA 1
ATOM 743 C C . SER A 1 93 ? -16.882 6.633 13.730 1.00 56.19 93 SER A C 1
ATOM 745 O O . SER A 1 93 ? -16.599 7.203 14.785 1.00 56.19 93 SER A O 1
ATOM 747 N N . GLY A 1 94 ? -16.891 7.244 12.544 1.00 69.50 94 GLY A N 1
ATOM 748 C CA . GLY A 1 94 ? -16.639 8.671 12.359 1.00 69.50 94 GLY A CA 1
ATOM 749 C C . GLY A 1 94 ? -16.097 9.015 10.969 1.00 69.50 94 GLY A C 1
ATOM 750 O O . GLY A 1 94 ? -15.614 8.158 10.232 1.00 69.50 94 GLY A O 1
ATOM 751 N N . GLU A 1 95 ? -16.198 10.295 10.612 1.00 74.06 95 GLU A N 1
ATOM 752 C CA . GLU A 1 95 ? -15.849 10.793 9.275 1.00 74.06 95 GLU A CA 1
ATOM 753 C C . GLU A 1 95 ? -14.347 10.668 8.969 1.00 74.06 95 GLU A C 1
ATOM 755 O O . GLU A 1 95 ? -13.971 10.335 7.849 1.00 74.06 95 GLU A O 1
ATOM 760 N N . GLU A 1 96 ? -13.487 10.876 9.974 1.00 73.12 96 GLU A N 1
ATOM 761 C CA . GLU A 1 96 ? -12.030 10.748 9.826 1.00 73.12 96 GLU A CA 1
ATOM 762 C C . GLU A 1 96 ? -11.612 9.300 9.519 1.00 73.12 96 GLU A C 1
ATOM 764 O O . GLU A 1 96 ? -10.7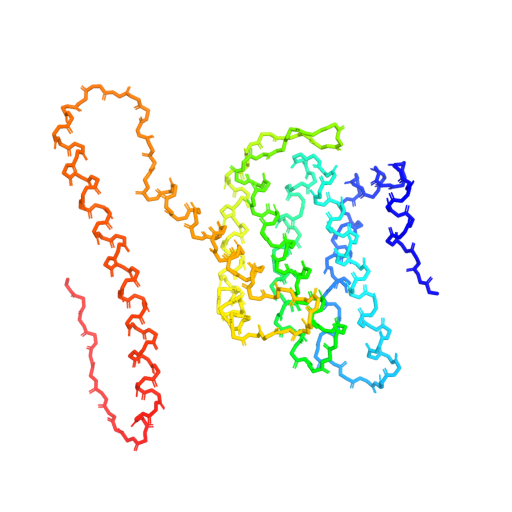02 9.074 8.722 1.00 73.12 96 GLU A O 1
ATOM 769 N N . GLN A 1 97 ? -12.296 8.313 10.110 1.00 79.00 97 GLN A N 1
ATOM 770 C CA . GLN A 1 97 ? -12.043 6.897 9.831 1.00 79.00 97 GLN A CA 1
ATOM 771 C C . GLN A 1 97 ? -12.522 6.509 8.431 1.00 79.00 97 GLN A C 1
ATOM 773 O O . GLN A 1 97 ? -11.837 5.768 7.728 1.00 79.00 97 GLN A O 1
ATOM 778 N N . ASP A 1 98 ? -13.666 7.042 8.000 1.00 85.88 98 ASP A N 1
ATOM 779 C CA . ASP A 1 98 ? -14.189 6.811 6.655 1.00 85.88 98 ASP A CA 1
ATOM 780 C C . ASP A 1 98 ? -13.214 7.306 5.577 1.00 85.88 98 ASP A C 1
ATOM 782 O O . ASP A 1 98 ? -12.974 6.616 4.581 1.00 85.88 98 ASP A O 1
ATOM 786 N N . ASP A 1 99 ? -12.622 8.487 5.775 1.00 86.31 99 ASP A N 1
ATOM 787 C CA . ASP A 1 99 ? -11.609 9.022 4.867 1.00 86.31 99 ASP A CA 1
ATOM 788 C C . ASP A 1 99 ? -10.329 8.173 4.863 1.00 86.31 99 ASP A C 1
ATOM 790 O O . ASP A 1 99 ? -9.797 7.884 3.789 1.00 86.31 99 ASP A O 1
ATOM 794 N N . GLU A 1 100 ? -9.883 7.684 6.023 1.00 87.25 100 GLU A N 1
ATOM 795 C CA . GLU A 1 100 ? -8.732 6.778 6.135 1.00 87.25 100 GLU A CA 1
ATOM 796 C C . GLU A 1 100 ? -8.964 5.450 5.390 1.00 87.25 100 GLU A C 1
ATOM 798 O O . GLU A 1 100 ? -8.069 4.968 4.686 1.00 87.25 100 GLU A O 1
ATOM 803 N N . ILE A 1 101 ? -10.175 4.886 5.476 1.00 89.88 101 ILE A N 1
ATOM 804 C CA . ILE A 1 101 ? -10.571 3.681 4.729 1.00 89.88 101 ILE A CA 1
ATOM 805 C C . ILE A 1 101 ? -10.565 3.964 3.227 1.00 89.88 101 ILE A C 1
ATOM 807 O O . ILE A 1 101 ? -9.965 3.212 2.452 1.00 89.88 101 ILE A O 1
ATOM 811 N N . LYS A 1 102 ? -11.219 5.049 2.798 1.00 91.38 102 LYS A N 1
ATOM 812 C CA . LYS A 1 102 ? -11.292 5.446 1.386 1.00 91.38 102 LYS A CA 1
ATOM 813 C C . LYS A 1 102 ? -9.899 5.635 0.790 1.00 91.38 102 LYS A C 1
ATOM 815 O O . LYS A 1 102 ? -9.640 5.144 -0.313 1.00 91.38 102 LYS A O 1
ATOM 820 N N . ASP A 1 103 ? -9.013 6.317 1.507 1.00 90.88 103 ASP A N 1
ATOM 821 C CA . ASP A 1 103 ? -7.647 6.568 1.063 1.00 90.88 103 ASP A CA 1
ATOM 822 C C . ASP A 1 103 ? -6.834 5.272 1.026 1.00 90.88 103 ASP A C 1
ATOM 824 O O . ASP A 1 103 ? -6.191 4.995 0.016 1.00 90.88 103 ASP A O 1
ATOM 828 N N . GLY A 1 104 ? -6.941 4.412 2.045 1.00 93.25 104 GLY A N 1
ATOM 829 C CA . GLY A 1 104 ? -6.311 3.088 2.052 1.00 93.25 104 GLY A CA 1
ATOM 830 C C . GLY A 1 104 ? -6.712 2.229 0.846 1.00 93.25 104 GLY A C 1
ATOM 831 O O . GLY A 1 104 ? -5.847 1.705 0.139 1.00 93.25 104 GLY A O 1
ATOM 832 N N . LEU A 1 105 ? -8.011 2.150 0.542 1.00 94.38 105 LEU A N 1
ATOM 833 C CA . LEU A 1 105 ? -8.535 1.433 -0.629 1.00 94.38 105 LEU A CA 1
ATOM 834 C C . LEU A 1 105 ? -8.052 2.048 -1.952 1.00 94.38 105 LEU A C 1
ATOM 836 O O . LEU A 1 105 ? -7.685 1.330 -2.890 1.00 94.38 105 LEU A O 1
ATOM 840 N N . SER A 1 106 ? -8.023 3.381 -2.029 1.00 94.44 106 SER A N 1
ATOM 841 C CA . SER A 1 106 ? -7.490 4.112 -3.181 1.00 94.44 106 SER A CA 1
ATOM 842 C C . SER A 1 106 ? -6.008 3.793 -3.401 1.00 94.44 106 SER A C 1
ATOM 844 O O . SER A 1 106 ? -5.611 3.467 -4.522 1.00 94.44 106 SER A O 1
ATOM 846 N N . TYR A 1 107 ? -5.202 3.793 -2.336 1.00 94.81 107 TYR A N 1
ATOM 847 C CA . TYR A 1 107 ? -3.774 3.480 -2.389 1.00 94.81 107 TYR A CA 1
ATOM 848 C C . TYR A 1 107 ? -3.518 2.048 -2.859 1.00 94.81 107 TYR A C 1
ATOM 850 O O . TYR A 1 107 ? -2.671 1.857 -3.729 1.00 94.81 107 TYR A O 1
ATOM 858 N N . ILE A 1 108 ? -4.287 1.058 -2.387 1.00 95.25 108 ILE A N 1
ATOM 859 C CA . ILE A 1 108 ? -4.193 -0.334 -2.874 1.00 95.25 108 ILE A CA 1
ATOM 860 C C . ILE A 1 108 ? -4.452 -0.386 -4.384 1.00 95.25 108 ILE A C 1
ATOM 862 O O . ILE A 1 108 ? -3.657 -0.934 -5.150 1.00 95.25 108 ILE A O 1
ATOM 866 N N . SER A 1 109 ? -5.551 0.227 -4.832 1.00 93.94 109 SER A N 1
ATOM 867 C CA . SER A 1 109 ? -5.943 0.240 -6.243 1.00 93.94 109 SER A CA 1
ATOM 868 C C . SER A 1 109 ? -4.894 0.913 -7.135 1.00 93.94 109 SER A C 1
ATOM 870 O O . SER A 1 109 ? -4.553 0.394 -8.204 1.00 93.94 109 SER A O 1
ATOM 872 N N . ILE A 1 110 ? -4.367 2.064 -6.707 1.00 94.25 110 ILE A N 1
ATOM 873 C CA . ILE A 1 110 ? -3.338 2.804 -7.442 1.00 94.25 110 ILE A CA 1
ATOM 874 C C . ILE A 1 110 ? -2.051 1.985 -7.500 1.00 94.25 110 ILE A C 1
ATOM 876 O O . ILE A 1 110 ? -1.541 1.763 -8.600 1.00 94.25 110 ILE A O 1
ATOM 880 N N . PHE A 1 111 ? -1.583 1.474 -6.362 1.00 95.19 111 PHE A N 1
ATOM 881 C CA . PHE A 1 111 ? -0.357 0.690 -6.261 1.00 95.19 111 PHE A CA 1
ATOM 882 C C . PHE A 1 111 ? -0.373 -0.526 -7.191 1.00 95.19 111 PHE A C 1
ATOM 884 O O . PHE A 1 111 ? 0.480 -0.644 -8.075 1.00 95.19 111 PHE A O 1
ATOM 891 N N . LEU A 1 112 ? -1.403 -1.371 -7.093 1.00 94.19 112 LEU A N 1
ATOM 892 C CA . LEU A 1 112 ? -1.539 -2.545 -7.957 1.00 94.19 112 LEU A CA 1
ATOM 893 C C . LEU A 1 112 ? -1.682 -2.160 -9.433 1.00 94.19 112 LEU A C 1
ATOM 895 O O . LEU A 1 112 ? -1.102 -2.800 -10.310 1.00 94.19 112 LEU A O 1
ATOM 899 N N . ASN A 1 113 ? -2.431 -1.100 -9.753 1.00 92.50 113 ASN A N 1
ATOM 900 C CA . ASN A 1 113 ? -2.567 -0.647 -11.137 1.00 92.50 113 ASN A CA 1
ATOM 901 C C . ASN A 1 113 ? -1.233 -0.180 -11.731 1.00 92.50 113 ASN A C 1
ATOM 903 O O . ASN A 1 113 ? -0.946 -0.499 -12.886 1.00 92.50 113 ASN A O 1
ATOM 907 N N . GLN A 1 114 ? -0.445 0.572 -10.964 1.00 93.06 114 GLN A N 1
ATOM 908 C CA . GLN A 1 114 ? 0.847 1.079 -11.409 1.00 93.06 114 GLN A CA 1
ATOM 909 C C . GLN A 1 114 ? 1.847 -0.071 -11.595 1.00 93.06 114 GLN A C 1
ATOM 911 O O . GLN A 1 114 ? 2.517 -0.116 -12.624 1.00 93.06 114 GLN A O 1
ATOM 916 N N . LEU A 1 115 ? 1.871 -1.074 -10.711 1.00 93.62 115 LEU A N 1
ATOM 917 C CA . LEU A 1 115 ? 2.680 -2.282 -10.928 1.00 93.62 115 LEU A CA 1
ATOM 918 C C . LEU A 1 115 ? 2.233 -3.066 -12.176 1.00 93.62 115 LEU A C 1
ATOM 920 O O . LEU A 1 115 ? 3.069 -3.501 -12.966 1.00 93.62 115 LEU A O 1
ATOM 924 N N . HIS A 1 116 ? 0.927 -3.202 -12.421 1.00 90.69 116 HIS A N 1
ATOM 925 C CA . HIS A 1 116 ? 0.399 -3.962 -13.561 1.00 90.69 116 HIS A CA 1
ATOM 926 C C . HIS A 1 116 ? 0.557 -3.294 -14.928 1.00 90.69 116 HIS A C 1
ATOM 928 O O . HIS A 1 116 ? 0.660 -3.993 -15.943 1.00 90.69 116 HIS A O 1
ATOM 934 N N . LYS A 1 117 ? 0.481 -1.962 -14.985 1.00 90.44 117 LYS A N 1
ATOM 935 C CA . LYS A 1 117 ? 0.455 -1.199 -16.244 1.00 90.44 117 LYS A CA 1
ATOM 936 C C . LYS A 1 117 ? 1.698 -0.344 -16.467 1.00 90.44 117 LYS A C 1
ATOM 938 O O . LYS A 1 117 ? 1.886 0.140 -17.580 1.00 90.44 117 LYS A O 1
ATOM 943 N N . GLY A 1 118 ? 2.539 -0.187 -15.451 1.00 90.94 118 GLY A N 1
ATOM 944 C CA . GLY A 1 118 ? 3.569 0.837 -15.443 1.00 90.94 118 GLY A CA 1
ATOM 945 C C . GLY A 1 118 ? 2.970 2.239 -15.323 1.00 90.94 118 GLY A C 1
ATOM 946 O O . GLY A 1 118 ? 1.751 2.428 -15.239 1.00 90.94 118 GLY A O 1
ATOM 947 N N . ILE A 1 119 ? 3.850 3.232 -15.345 1.00 91.31 119 ILE A N 1
ATOM 948 C CA . ILE A 1 119 ? 3.497 4.652 -15.375 1.00 91.31 119 ILE A CA 1
ATOM 949 C C . ILE A 1 119 ? 4.282 5.307 -16.502 1.00 91.31 119 ILE A C 1
ATOM 951 O O . ILE A 1 119 ? 5.454 4.998 -16.707 1.00 91.31 119 ILE A O 1
ATOM 955 N N . ASN A 1 120 ? 3.638 6.234 -17.206 1.00 87.00 120 ASN A N 1
ATOM 956 C CA . ASN A 1 120 ? 4.287 7.130 -18.154 1.00 87.00 120 ASN A CA 1
ATOM 957 C C . ASN A 1 120 ? 3.841 8.572 -17.869 1.00 87.00 120 ASN A C 1
ATOM 959 O O . ASN A 1 120 ? 2.939 9.097 -18.522 1.00 87.00 120 ASN A O 1
ATOM 963 N N . SER A 1 121 ? 4.409 9.171 -16.822 1.00 82.88 121 SER A N 1
ATOM 964 C CA . SER A 1 121 ? 4.104 10.525 -16.350 1.00 82.88 121 SER A CA 1
ATOM 965 C C . SER A 1 121 ? 5.396 11.345 -16.243 1.00 82.88 121 SER A C 1
ATOM 967 O O . SER A 1 121 ? 6.454 10.773 -15.972 1.00 82.88 121 SER A O 1
ATOM 969 N N . PRO A 1 122 ? 5.356 12.686 -16.385 1.00 78.00 122 PRO A N 1
ATOM 970 C CA . PRO A 1 122 ? 6.535 13.538 -16.195 1.00 78.00 122 PRO A CA 1
ATOM 971 C C . PRO A 1 122 ? 7.219 13.390 -14.827 1.00 78.00 122 PRO A C 1
ATOM 973 O O . PRO A 1 122 ? 8.386 13.748 -14.682 1.00 78.00 122 PRO A O 1
ATOM 976 N N . HIS A 1 123 ? 6.499 12.899 -13.814 1.00 73.62 123 HIS A N 1
ATOM 977 C CA . HIS A 1 123 ? 6.989 12.802 -12.436 1.00 73.62 123 HIS A CA 1
ATOM 978 C C . HIS A 1 123 ? 7.463 11.404 -12.027 1.00 73.62 123 HIS A C 1
ATOM 980 O O . HIS A 1 123 ? 8.245 11.307 -11.082 1.00 73.62 123 HIS A O 1
ATOM 986 N N . ALA A 1 124 ? 7.011 10.361 -12.729 1.00 81.38 124 ALA A N 1
ATOM 987 C CA . ALA A 1 124 ? 7.393 8.969 -12.522 1.00 81.38 124 ALA A CA 1
ATOM 988 C C . ALA A 1 124 ? 7.174 8.181 -13.817 1.00 81.38 124 ALA A C 1
ATOM 990 O O . ALA A 1 124 ? 6.131 8.299 -14.464 1.00 81.38 124 ALA A O 1
ATOM 991 N N . SER A 1 125 ? 8.158 7.367 -14.195 1.00 87.44 125 SER A N 1
ATOM 992 C CA . SER A 1 125 ? 8.068 6.528 -15.384 1.00 87.44 125 SER A CA 1
ATOM 993 C C . SER A 1 125 ? 8.767 5.198 -15.152 1.00 87.44 125 SER A C 1
ATOM 995 O O . SER A 1 125 ? 9.964 5.162 -14.871 1.00 87.44 125 SER A O 1
ATOM 997 N N . PHE A 1 126 ? 8.023 4.106 -15.295 1.00 90.62 126 PHE A N 1
ATOM 998 C CA . PHE A 1 126 ? 8.556 2.748 -15.258 1.00 90.62 126 PHE A CA 1
ATOM 999 C C . PHE A 1 126 ? 7.657 1.793 -16.058 1.00 90.62 126 PHE A C 1
ATOM 1001 O O . PHE A 1 126 ? 6.439 1.993 -16.103 1.00 90.62 126 PHE A O 1
ATOM 1008 N N . PRO A 1 127 ? 8.227 0.757 -16.702 1.00 93.06 127 PRO A N 1
ATOM 1009 C CA . PRO A 1 127 ? 7.443 -0.248 -17.417 1.00 93.06 127 PRO A CA 1
ATOM 1010 C C . PRO A 1 127 ? 6.643 -1.125 -16.438 1.00 93.06 127 PRO A C 1
ATOM 1012 O O . PRO A 1 127 ? 6.985 -1.171 -15.260 1.00 93.06 127 PRO A O 1
ATOM 1015 N N . PRO A 1 128 ? 5.615 -1.865 -16.891 1.00 92.56 128 PRO A N 1
ATOM 1016 C CA . PRO A 1 128 ? 4.928 -2.854 -16.058 1.00 92.56 128 PRO A CA 1
ATOM 1017 C C . PRO A 1 128 ? 5.892 -3.769 -15.282 1.00 92.56 128 PRO A C 1
ATOM 1019 O O . PRO A 1 128 ? 6.858 -4.279 -15.847 1.00 92.56 128 PRO A O 1
ATOM 1022 N N . GLN A 1 129 ? 5.597 -4.019 -14.005 1.00 93.50 129 GLN A N 1
ATOM 1023 C CA . GLN A 1 129 ? 6.391 -4.846 -13.088 1.00 93.50 129 GLN A CA 1
ATOM 1024 C C . GLN A 1 129 ? 5.559 -6.041 -12.579 1.00 93.50 129 GLN A C 1
ATOM 1026 O O . GLN A 1 129 ? 5.182 -6.087 -11.407 1.00 93.50 129 GLN A O 1
ATOM 1031 N N . PRO A 1 130 ? 5.246 -7.030 -13.440 1.00 89.62 130 PRO A N 1
ATOM 1032 C CA . PRO A 1 130 ? 4.298 -8.101 -13.117 1.00 89.62 130 PRO A CA 1
ATOM 1033 C C . PRO A 1 130 ? 4.737 -8.985 -11.941 1.00 89.62 130 PRO A C 1
ATOM 1035 O O . PRO A 1 130 ? 3.895 -9.391 -11.149 1.00 89.62 130 PRO A O 1
ATOM 1038 N N . LEU A 1 131 ? 6.042 -9.238 -11.779 1.00 92.31 131 LEU A N 1
ATOM 1039 C CA . LEU A 1 131 ? 6.572 -10.024 -10.654 1.00 92.31 131 LEU A CA 1
ATOM 1040 C C . LEU A 1 131 ? 6.367 -9.325 -9.302 1.00 92.31 131 LEU A C 1
ATOM 1042 O O . LEU A 1 131 ? 6.098 -9.973 -8.294 1.00 92.31 131 LEU A O 1
ATOM 1046 N N . LEU A 1 132 ? 6.492 -7.996 -9.280 1.00 94.69 132 LEU A N 1
ATOM 1047 C CA . LEU A 1 132 ? 6.244 -7.193 -8.085 1.00 94.69 132 LEU A CA 1
ATOM 1048 C C . LEU A 1 132 ? 4.755 -7.106 -7.761 1.00 94.69 132 LEU A C 1
ATOM 1050 O O . LEU A 1 132 ? 4.385 -7.130 -6.588 1.00 94.69 132 LEU A O 1
ATOM 1054 N N . ALA A 1 133 ? 3.917 -7.016 -8.797 1.00 92.88 133 ALA A N 1
ATOM 1055 C CA . ALA A 1 133 ? 2.471 -7.043 -8.646 1.00 92.88 133 ALA A CA 1
ATOM 1056 C C . ALA A 1 133 ? 2.024 -8.366 -8.011 1.00 92.88 133 ALA A C 1
ATOM 1058 O O . ALA A 1 133 ? 1.400 -8.339 -6.960 1.00 92.88 133 ALA A O 1
ATOM 1059 N N . HIS A 1 134 ? 2.490 -9.498 -8.550 1.00 90.19 134 HIS A N 1
ATOM 1060 C CA . HIS A 1 134 ? 2.215 -10.831 -8.008 1.00 90.19 134 HIS A CA 1
ATOM 1061 C C . HIS A 1 134 ? 2.595 -10.957 -6.532 1.00 90.19 134 HIS A C 1
ATOM 1063 O O . HIS A 1 134 ? 1.778 -11.336 -5.704 1.00 90.19 134 HIS A O 1
ATOM 1069 N N . ARG A 1 135 ? 3.826 -10.571 -6.173 1.00 93.88 135 ARG A N 1
ATOM 1070 C CA . ARG A 1 135 ? 4.275 -10.614 -4.774 1.00 93.88 135 ARG A CA 1
ATOM 1071 C C . ARG A 1 135 ? 3.410 -9.734 -3.865 1.00 93.88 135 ARG A C 1
ATOM 1073 O O . ARG A 1 135 ? 3.261 -10.036 -2.686 1.00 93.88 135 ARG A O 1
ATOM 1080 N N . SER A 1 136 ? 2.891 -8.625 -4.388 1.00 95.19 136 SER A N 1
ATOM 1081 C CA . SER A 1 136 ? 2.018 -7.720 -3.635 1.00 95.19 136 SER A CA 1
ATOM 1082 C C . SER A 1 136 ? 0.617 -8.299 -3.467 1.00 95.19 136 SER A C 1
ATOM 1084 O O . SER A 1 136 ? 0.072 -8.207 -2.373 1.00 95.19 136 SER A O 1
ATOM 1086 N N . ASP A 1 137 ? 0.068 -8.934 -4.502 1.00 92.62 137 ASP A N 1
ATOM 1087 C CA . ASP A 1 137 ? -1.207 -9.652 -4.433 1.00 92.62 137 ASP A CA 1
ATOM 1088 C C . ASP A 1 137 ? -1.123 -10.807 -3.415 1.00 92.62 137 ASP A C 1
ATOM 1090 O O . ASP A 1 137 ? -1.969 -10.895 -2.529 1.00 92.62 137 ASP A O 1
ATOM 1094 N N . GLU A 1 138 ? -0.041 -11.599 -3.429 1.00 92.00 138 GLU A N 1
ATOM 1095 C CA . GLU A 1 138 ? 0.217 -12.644 -2.419 1.00 92.00 138 GLU A CA 1
ATOM 1096 C C . GLU A 1 138 ? 0.313 -12.076 -0.993 1.00 92.00 138 GLU A C 1
ATOM 1098 O O . GLU A 1 138 ? -0.162 -12.689 -0.038 1.00 92.00 138 GLU A O 1
ATOM 1103 N N . GLN A 1 139 ? 0.935 -10.903 -0.820 1.00 93.69 139 GLN A N 1
ATOM 1104 C CA . GLN A 1 139 ? 0.994 -10.228 0.481 1.00 93.69 139 GLN A CA 1
ATOM 1105 C C . GLN A 1 139 ? -0.390 -9.770 0.951 1.00 93.69 139 GLN A C 1
ATOM 1107 O O . GLN A 1 139 ? -0.662 -9.828 2.146 1.00 93.69 139 GLN A O 1
ATOM 1112 N N . ILE A 1 140 ? -1.237 -9.290 0.038 1.00 93.50 140 ILE A N 1
ATOM 1113 C CA . ILE A 1 140 ? -2.602 -8.858 0.356 1.00 93.50 140 ILE A CA 1
ATOM 1114 C C . ILE A 1 140 ? -3.433 -10.068 0.770 1.00 93.50 140 ILE A C 1
ATOM 1116 O O . ILE A 1 140 ? -4.034 -10.048 1.840 1.00 93.50 140 ILE A O 1
ATOM 1120 N N . GLU A 1 141 ? -3.422 -11.132 -0.030 1.00 93.12 141 GLU A N 1
ATOM 1121 C CA . GLU A 1 141 ? -4.145 -12.371 0.264 1.00 93.12 141 GLU A CA 1
ATOM 1122 C C . GLU A 1 141 ? -3.667 -13.009 1.575 1.00 93.12 141 GLU A C 1
ATOM 1124 O O . GLU A 1 141 ? -4.479 -13.353 2.431 1.00 93.12 141 GLU A O 1
ATOM 1129 N N . GLY A 1 142 ? -2.351 -13.087 1.790 1.00 92.25 142 GLY A N 1
ATOM 1130 C CA . GLY A 1 142 ? -1.770 -13.676 2.997 1.00 92.25 142 GLY A CA 1
ATOM 1131 C C . GLY A 1 142 ? -2.107 -12.941 4.300 1.00 92.25 142 GLY A C 1
ATOM 1132 O O . GLY A 1 142 ? -1.993 -13.532 5.373 1.00 92.25 142 GLY A O 1
ATOM 1133 N N . GLU A 1 143 ? -2.528 -11.676 4.231 1.00 91.81 143 GLU A N 1
ATOM 1134 C CA . GLU A 1 143 ? -2.967 -10.886 5.391 1.00 91.81 143 GLU A CA 1
ATOM 1135 C C . GLU A 1 143 ? -4.504 -10.786 5.483 1.00 91.81 143 GLU A C 1
ATOM 1137 O O . GLU A 1 143 ? -5.009 -10.023 6.302 1.00 91.81 143 GLU A O 1
ATOM 1142 N N . GLY A 1 144 ? -5.253 -11.540 4.666 1.00 92.44 144 GLY A N 1
ATOM 1143 C CA . GLY A 1 144 ? -6.722 -11.494 4.633 1.00 92.44 144 GLY A CA 1
ATOM 1144 C C . GLY A 1 144 ? -7.282 -10.233 3.967 1.00 92.44 144 GLY A C 1
ATOM 1145 O O . GLY A 1 144 ? -8.399 -9.801 4.240 1.00 92.44 144 GLY A O 1
ATOM 1146 N N . GLY A 1 145 ? -6.494 -9.578 3.112 1.00 92.12 145 GLY A N 1
ATOM 1147 C CA . GLY A 1 145 ? -6.862 -8.299 2.515 1.00 92.12 145 GLY A CA 1
ATOM 1148 C C . GLY A 1 145 ? -8.079 -8.368 1.594 1.00 92.12 145 GLY A C 1
ATOM 1149 O O . GLY A 1 145 ? -8.766 -7.362 1.438 1.00 92.12 145 GLY A O 1
ATOM 1150 N N . ASN A 1 146 ? -8.386 -9.535 1.022 1.00 91.75 146 ASN A N 1
ATOM 1151 C CA . ASN A 1 146 ? -9.591 -9.723 0.213 1.00 91.75 146 ASN A CA 1
ATOM 1152 C C . ASN A 1 146 ? -10.851 -9.629 1.080 1.00 91.75 146 ASN A C 1
ATOM 1154 O O . ASN A 1 146 ? -11.777 -8.896 0.743 1.00 91.75 146 ASN A O 1
ATOM 1158 N N . GLU A 1 147 ? -10.853 -10.311 2.222 1.00 92.69 147 GLU A N 1
ATOM 1159 C CA . GLU A 1 147 ? -11.934 -10.290 3.204 1.00 92.69 147 GLU A CA 1
ATOM 1160 C C . GLU A 1 147 ? -12.134 -8.882 3.769 1.00 92.69 147 GLU A C 1
ATOM 1162 O O . GLU A 1 147 ? -13.265 -8.413 3.918 1.00 92.69 147 GLU A O 1
ATOM 1167 N N . GLU A 1 148 ? -11.033 -8.181 4.031 1.00 93.12 148 GLU A N 1
ATOM 1168 C CA . GLU A 1 148 ? -11.063 -6.816 4.548 1.00 93.12 148 GLU A CA 1
ATOM 1169 C C . GLU A 1 148 ? -11.639 -5.840 3.522 1.00 93.12 148 GLU A C 1
ATOM 1171 O O . GLU A 1 148 ? -12.520 -5.051 3.860 1.00 93.12 148 GLU A O 1
ATOM 1176 N N . ILE A 1 149 ? -11.231 -5.925 2.251 1.00 91.94 149 ILE A N 1
ATOM 1177 C CA . ILE A 1 149 ? -11.811 -5.118 1.165 1.00 91.94 149 ILE A CA 1
ATOM 1178 C C . ILE A 1 149 ? -13.302 -5.436 0.986 1.00 91.94 149 ILE A C 1
ATOM 1180 O O . ILE A 1 149 ? -14.112 -4.514 0.843 1.00 91.94 149 ILE A O 1
ATOM 1184 N N . ASP A 1 150 ? -13.679 -6.714 1.032 1.00 91.50 150 ASP A N 1
ATOM 1185 C CA . ASP A 1 150 ? -15.068 -7.154 0.894 1.00 91.50 150 ASP A CA 1
ATOM 1186 C C . ASP A 1 150 ? -15.948 -6.621 2.031 1.00 91.50 150 ASP A C 1
ATOM 1188 O O . ASP A 1 150 ? -17.076 -6.176 1.788 1.00 91.50 150 ASP A O 1
ATOM 1192 N N . SER A 1 151 ? -15.426 -6.576 3.261 1.00 89.81 151 SER A N 1
ATOM 1193 C CA . SER A 1 151 ? -16.132 -5.997 4.410 1.00 89.81 151 SER A CA 1
ATOM 1194 C C . SER A 1 151 ? -16.478 -4.514 4.201 1.00 89.81 151 SER A C 1
ATOM 1196 O O . SER A 1 151 ? -17.532 -4.051 4.644 1.00 89.81 151 SER A O 1
ATOM 1198 N N . GLN A 1 152 ? -15.658 -3.773 3.446 1.00 90.81 152 GLN A N 1
ATOM 1199 C CA . GLN A 1 152 ? -15.886 -2.354 3.166 1.00 90.81 152 GLN A CA 1
ATOM 1200 C C . GLN A 1 152 ? -16.924 -2.109 2.057 1.00 90.81 152 GLN A C 1
ATOM 1202 O O . GLN A 1 152 ? -17.384 -0.981 1.887 1.00 90.81 152 GLN A O 1
ATOM 1207 N N . LEU A 1 153 ? -17.383 -3.138 1.331 1.00 88.25 153 LEU A N 1
ATOM 1208 C CA . LEU A 1 153 ? -18.424 -2.991 0.297 1.00 88.25 153 LEU A CA 1
ATOM 1209 C C . LEU A 1 153 ? -19.801 -2.619 0.865 1.00 88.25 153 LEU A C 1
ATOM 1211 O O . LEU A 1 153 ? -20.638 -2.056 0.147 1.00 88.25 153 LEU A O 1
ATOM 1215 N N . ILE A 1 154 ? -20.047 -2.949 2.135 1.00 87.31 154 ILE A N 1
ATOM 1216 C CA . ILE A 1 154 ? -21.268 -2.573 2.862 1.00 87.31 154 ILE A CA 1
ATOM 1217 C C . ILE A 1 154 ? -21.109 -1.268 3.647 1.00 87.31 154 ILE A C 1
ATOM 1219 O O . ILE A 1 154 ? -22.105 -0.742 4.153 1.00 87.31 154 ILE A O 1
ATOM 1223 N N . ASN A 1 155 ? -19.886 -0.738 3.734 1.00 84.56 155 ASN A N 1
ATOM 1224 C CA . ASN A 1 155 ? -19.618 0.520 4.406 1.00 84.56 155 ASN A CA 1
ATOM 1225 C C . ASN A 1 155 ? -20.206 1.674 3.577 1.00 84.56 155 ASN A C 1
ATOM 1227 O O . ASN A 1 155 ? -19.919 1.834 2.387 1.00 84.56 155 ASN A O 1
ATOM 1231 N N . LYS A 1 156 ? -21.095 2.448 4.205 1.00 80.12 156 LYS A N 1
ATOM 1232 C CA . LYS A 1 156 ? -21.801 3.558 3.555 1.00 80.12 156 LYS A CA 1
ATOM 1233 C C . LYS A 1 156 ? -20.960 4.831 3.497 1.00 80.12 156 LYS A C 1
ATOM 1235 O O . LYS A 1 156 ? -21.299 5.694 2.692 1.00 80.12 156 LYS A O 1
ATOM 1240 N N . GLY A 1 157 ? -19.912 4.924 4.318 1.00 80.75 157 GLY A N 1
ATOM 1241 C CA . GLY A 1 157 ? -19.169 6.156 4.545 1.00 80.75 157 GLY A CA 1
ATOM 1242 C C . GLY A 1 157 ? -20.070 7.331 4.943 1.00 80.75 157 GLY A C 1
ATOM 1243 O O . GLY A 1 157 ? -21.266 7.178 5.231 1.00 80.75 157 GLY A O 1
ATOM 1244 N N . HIS A 1 158 ? -19.503 8.533 4.889 1.00 81.56 158 HIS A N 1
ATOM 1245 C CA . HIS A 1 158 ? -20.246 9.792 4.946 1.00 81.56 158 HIS A CA 1
ATOM 1246 C C . HIS A 1 158 ? -20.583 10.334 3.547 1.00 81.56 158 HIS A C 1
ATOM 1248 O O . HIS A 1 158 ? -20.150 9.807 2.524 1.00 81.56 158 HIS A O 1
ATOM 1254 N N . GLN A 1 159 ? -21.373 11.413 3.486 1.00 80.31 159 GLN A N 1
ATOM 1255 C CA . GLN A 1 159 ? -21.949 11.962 2.246 1.00 80.31 159 GLN A CA 1
ATOM 1256 C C . GLN A 1 159 ? -20.916 12.293 1.147 1.00 80.31 159 GLN A C 1
ATOM 1258 O O . GLN A 1 159 ? -21.272 12.301 -0.033 1.00 80.31 159 GLN A O 1
ATOM 1263 N N . TYR A 1 160 ? -19.657 12.552 1.511 1.00 81.25 160 TYR A N 1
ATOM 1264 C CA . TYR A 1 160 ? -18.576 12.902 0.583 1.00 81.25 160 TYR A CA 1
ATOM 1265 C C . TYR A 1 160 ? -17.512 11.799 0.443 1.00 81.25 160 TYR A C 1
ATOM 1267 O O . TYR A 1 160 ? -16.483 12.012 -0.203 1.00 81.25 160 TYR A O 1
ATOM 1275 N N . CYS A 1 161 ? -17.749 10.621 1.026 1.00 83.06 161 CYS A N 1
ATOM 1276 C CA . CYS A 1 161 ? -16.790 9.528 1.096 1.00 83.06 161 CYS A CA 1
ATOM 1277 C C . CYS A 1 161 ? -17.325 8.259 0.418 1.00 83.06 161 CYS A C 1
ATOM 1279 O O . CYS A 1 161 ? -18.065 7.471 1.002 1.00 83.06 161 CYS A O 1
ATOM 1281 N N . ASP A 1 162 ? -16.928 8.044 -0.841 1.00 88.31 162 ASP A N 1
ATOM 1282 C CA . ASP A 1 162 ? -17.324 6.865 -1.624 1.00 88.31 162 ASP A CA 1
ATOM 1283 C C . ASP A 1 162 ? -16.441 5.641 -1.316 1.00 88.31 162 ASP A C 1
ATOM 1285 O O . ASP A 1 162 ? -15.658 5.181 -2.152 1.00 88.31 162 ASP A O 1
ATOM 1289 N N . ILE A 1 163 ? -16.552 5.113 -0.092 1.00 90.00 163 ILE A N 1
ATOM 1290 C CA . ILE A 1 163 ? -15.819 3.911 0.348 1.00 90.00 163 ILE A CA 1
ATOM 1291 C C . ILE A 1 163 ? -16.172 2.719 -0.537 1.00 90.00 163 ILE A C 1
ATOM 1293 O O . ILE A 1 163 ? -15.291 2.035 -1.059 1.00 90.00 163 ILE A O 1
ATOM 1297 N N . LYS A 1 164 ? -17.469 2.505 -0.770 1.00 89.81 164 LYS A N 1
ATOM 1298 C CA . LYS A 1 164 ? -17.968 1.401 -1.588 1.00 89.81 164 LYS A CA 1
ATOM 1299 C C . LYS A 1 164 ? -17.385 1.429 -3.002 1.00 89.81 164 LYS A C 1
ATOM 1301 O O . LYS A 1 164 ? -16.989 0.385 -3.524 1.00 89.81 164 LYS A O 1
ATOM 1306 N N . GLY A 1 165 ? -17.331 2.591 -3.650 1.00 90.56 165 GLY A N 1
ATOM 1307 C CA . GLY A 1 165 ? -16.728 2.729 -4.972 1.00 90.56 165 GLY A CA 1
ATOM 1308 C C . GLY A 1 165 ? -15.234 2.408 -4.972 1.00 90.56 165 GLY A C 1
ATOM 1309 O O . GLY A 1 165 ? -14.759 1.720 -5.880 1.00 90.56 165 GLY A O 1
ATOM 1310 N N . GLN A 1 166 ? -14.494 2.831 -3.942 1.00 92.88 166 GLN A N 1
ATOM 1311 C CA . GLN A 1 166 ? -13.070 2.500 -3.816 1.00 92.88 166 GLN A CA 1
ATOM 1312 C C . GLN A 1 166 ? -12.833 1.017 -3.521 1.00 92.88 166 GLN A C 1
ATOM 1314 O O . GLN A 1 166 ? -11.937 0.427 -4.124 1.00 92.88 166 GLN A O 1
ATOM 1319 N N . ALA A 1 167 ? -13.669 0.388 -2.695 1.00 92.44 167 ALA A N 1
ATOM 1320 C CA . ALA A 1 167 ? -13.607 -1.046 -2.425 1.00 92.44 167 ALA A CA 1
ATOM 1321 C C . ALA A 1 167 ? -13.816 -1.858 -3.712 1.00 92.44 167 ALA A C 1
ATOM 1323 O O . ALA A 1 167 ? -12.991 -2.704 -4.048 1.00 92.44 167 ALA A O 1
ATOM 1324 N N . ASN A 1 168 ? -14.828 -1.513 -4.518 1.00 92.06 168 ASN A N 1
ATOM 1325 C CA . ASN A 1 168 ? -15.044 -2.143 -5.828 1.00 92.06 168 ASN A CA 1
ATOM 1326 C C . ASN A 1 168 ? -13.850 -1.953 -6.777 1.00 92.06 168 ASN A C 1
ATOM 1328 O O . ASN A 1 168 ? -13.499 -2.857 -7.536 1.00 92.06 168 ASN A O 1
ATOM 1332 N N . ARG A 1 169 ? -13.206 -0.778 -6.756 1.00 92.25 169 ARG A N 1
ATOM 1333 C CA . ARG A 1 169 ? -12.003 -0.531 -7.564 1.00 92.25 169 ARG A CA 1
ATOM 1334 C C . ARG A 1 169 ? -10.841 -1.403 -7.110 1.00 92.25 169 ARG A C 1
ATOM 1336 O O . ARG A 1 169 ? -10.221 -2.023 -7.969 1.00 92.25 169 ARG A O 1
ATOM 1343 N N . ALA A 1 170 ? -10.558 -1.453 -5.809 1.00 92.31 170 ALA A N 1
ATOM 1344 C CA . ALA A 1 170 ? -9.490 -2.270 -5.239 1.00 92.31 170 ALA A CA 1
ATOM 1345 C C . ALA A 1 170 ? -9.713 -3.759 -5.549 1.00 92.31 170 ALA A C 1
ATOM 1347 O O . ALA A 1 170 ? -8.842 -4.392 -6.144 1.00 92.31 170 ALA A O 1
ATOM 1348 N N . GLN A 1 171 ? -10.923 -4.266 -5.293 1.00 91.75 171 GLN A N 1
ATOM 1349 C CA . GLN A 1 171 ? -11.329 -5.631 -5.628 1.00 91.75 171 GLN A CA 1
ATOM 1350 C C . GLN A 1 171 ? -11.152 -5.912 -7.128 1.00 91.75 171 GLN A C 1
ATOM 1352 O O . GLN A 1 171 ? -10.553 -6.908 -7.524 1.00 91.75 171 GLN A O 1
ATOM 1357 N N . GLY A 1 172 ? -11.579 -4.988 -7.992 1.00 88.50 172 GLY A N 1
ATOM 1358 C CA . GLY A 1 172 ? -11.382 -5.100 -9.433 1.00 88.50 172 GLY A CA 1
ATOM 1359 C C . GLY A 1 172 ? -9.909 -5.102 -9.857 1.00 88.50 172 GLY A C 1
ATOM 1360 O O . GLY A 1 172 ? -9.575 -5.720 -10.866 1.00 88.50 172 GLY A O 1
ATOM 1361 N N . ARG A 1 173 ? -9.001 -4.429 -9.135 1.00 89.38 173 ARG A N 1
ATOM 1362 C CA . ARG A 1 173 ? -7.556 -4.475 -9.438 1.00 89.38 173 ARG A CA 1
ATOM 1363 C C . ARG A 1 173 ? -6.947 -5.824 -9.110 1.00 89.38 173 ARG A C 1
ATOM 1365 O O . ARG A 1 173 ? -6.209 -6.334 -9.949 1.00 89.38 173 ARG A O 1
ATOM 1372 N N . ILE A 1 174 ? -7.315 -6.382 -7.964 1.00 85.44 1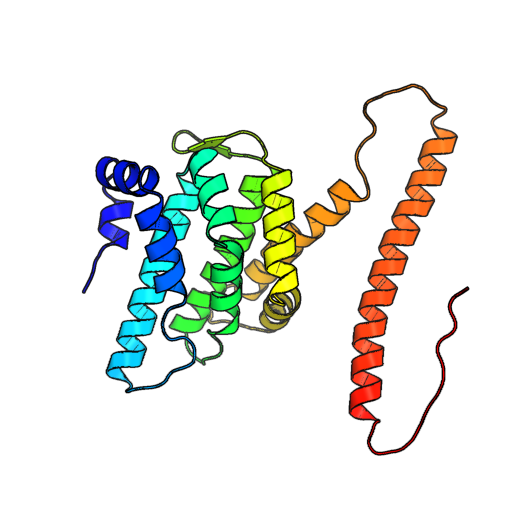74 ILE A N 1
ATOM 1373 C CA . ILE A 1 174 ? -6.900 -7.716 -7.531 1.00 85.44 174 ILE A CA 1
ATOM 1374 C C . ILE A 1 174 ? -7.453 -8.768 -8.510 1.00 85.44 174 ILE A C 1
ATOM 1376 O O . ILE A 1 174 ? -6.707 -9.561 -9.070 1.00 85.44 174 ILE A O 1
ATOM 1380 N N . LEU A 1 175 ? -8.744 -8.705 -8.857 1.00 79.44 175 LEU A N 1
ATOM 1381 C CA . LEU A 1 175 ? -9.378 -9.659 -9.782 1.00 79.44 175 LEU A CA 1
ATOM 1382 C C . LEU A 1 175 ? -8.864 -9.571 -11.228 1.00 79.44 175 LEU A C 1
ATOM 1384 O O . LEU A 1 175 ? -8.704 -10.593 -11.898 1.00 79.44 175 LEU A O 1
ATOM 1388 N N . ASN A 1 176 ? -8.583 -8.364 -11.730 1.00 74.50 176 ASN A N 1
ATOM 1389 C CA . ASN A 1 176 ? -8.047 -8.194 -13.084 1.00 74.50 176 ASN A CA 1
ATOM 1390 C C . ASN A 1 176 ? -6.660 -8.836 -13.258 1.00 74.50 176 ASN A C 1
ATOM 1392 O O . ASN A 1 176 ? -6.310 -9.185 -14.387 1.00 74.50 176 ASN A O 1
ATOM 1396 N N . HIS A 1 177 ? -5.886 -9.012 -12.180 1.00 65.38 177 HIS A N 1
ATOM 1397 C CA . HIS A 1 177 ? -4.651 -9.797 -12.211 1.00 65.38 177 HIS A CA 1
ATOM 1398 C C . HIS A 1 177 ? -4.941 -11.257 -12.577 1.00 65.38 177 HIS A C 1
ATOM 1400 O O . HIS A 1 177 ? -4.431 -11.756 -13.583 1.00 65.38 177 HIS A O 1
ATOM 1406 N N . PHE A 1 178 ? -5.831 -11.905 -11.820 1.00 59.88 178 PHE A N 1
ATOM 1407 C CA . PHE A 1 178 ? -6.184 -13.313 -12.007 1.00 59.88 178 PHE A CA 1
ATOM 1408 C C . PHE A 1 178 ? -6.726 -13.602 -13.411 1.00 59.88 178 PHE A C 1
ATOM 1410 O O . PHE A 1 178 ? -6.376 -14.616 -14.008 1.00 59.88 178 PHE A O 1
ATOM 1417 N N . ILE A 1 179 ? -7.511 -12.687 -13.990 1.00 61.97 179 ILE A N 1
ATOM 1418 C CA . ILE A 1 179 ? -8.017 -12.837 -15.365 1.00 61.97 179 ILE A CA 1
ATOM 1419 C C . ILE A 1 179 ? -6.880 -12.756 -16.390 1.00 61.97 179 ILE A C 1
ATOM 1421 O O . ILE A 1 179 ? -6.840 -13.546 -17.329 1.00 61.97 179 ILE A O 1
ATOM 1425 N N . LYS A 1 180 ? -5.943 -11.815 -16.228 1.00 60.47 180 LYS A N 1
ATOM 1426 C CA . LYS A 1 180 ? -4.817 -11.640 -17.158 1.00 60.47 180 LYS A CA 1
ATOM 1427 C C . LYS A 1 180 ? -3.845 -12.825 -17.110 1.00 60.47 180 LYS A C 1
ATOM 1429 O O . LYS A 1 180 ? -3.216 -13.128 -18.118 1.00 60.47 180 LYS A O 1
ATOM 1434 N N . TRP A 1 181 ? -3.732 -13.476 -15.953 1.00 56.16 181 TRP A N 1
ATOM 1435 C CA . TRP A 1 181 ? -2.876 -14.644 -15.746 1.00 56.16 181 TRP A CA 1
ATOM 1436 C C . TRP A 1 181 ? -3.553 -15.967 -16.126 1.00 56.16 181 TRP A C 1
ATOM 1438 O O . TRP A 1 181 ? -2.892 -16.858 -16.641 1.00 56.16 181 TRP A O 1
ATOM 1448 N N . GLY A 1 182 ? -4.871 -16.079 -15.931 1.00 57.97 182 GLY A N 1
ATOM 1449 C CA . GLY A 1 182 ? -5.687 -17.202 -16.407 1.00 57.97 182 GLY A CA 1
ATOM 1450 C C . GLY A 1 182 ? -6.014 -17.146 -17.904 1.00 57.97 182 GLY A C 1
ATOM 1451 O O . GLY A 1 182 ? -6.473 -18.134 -18.466 1.00 57.97 182 GLY A O 1
ATOM 1452 N N . ASN A 1 183 ? -5.760 -16.004 -18.551 1.00 59.34 183 ASN A N 1
ATOM 1453 C CA . ASN A 1 183 ? -5.849 -15.814 -19.998 1.00 59.34 183 ASN A CA 1
ATOM 1454 C C . ASN A 1 183 ? -4.593 -15.093 -20.534 1.00 59.34 183 ASN A C 1
ATOM 1456 O O . ASN A 1 183 ? -4.676 -13.951 -21.014 1.00 59.34 183 ASN A O 1
ATOM 1460 N N . PRO A 1 184 ? -3.402 -15.711 -20.416 1.00 54.44 184 PRO A N 1
ATOM 1461 C CA . PRO A 1 184 ? -2.208 -15.169 -21.028 1.00 54.44 184 PRO A CA 1
ATOM 1462 C C . PRO A 1 184 ? -2.395 -15.299 -22.540 1.00 54.44 184 PRO A C 1
ATOM 1464 O O . PRO A 1 184 ? -2.468 -16.399 -23.085 1.00 54.44 184 PRO A O 1
ATOM 1467 N N . LYS A 1 185 ? -2.527 -14.159 -23.222 1.00 52.22 185 LYS A N 1
ATOM 1468 C CA . LYS A 1 185 ? -2.587 -14.115 -24.686 1.00 52.22 185 LYS A CA 1
ATOM 1469 C C . LYS A 1 185 ? -1.369 -14.888 -25.227 1.00 52.22 185 LYS A C 1
ATOM 1471 O O . LYS A 1 185 ? -0.257 -14.510 -24.859 1.00 52.22 185 LYS A O 1
ATOM 1476 N N . PRO A 1 186 ? -1.538 -15.943 -26.047 1.00 47.59 186 PRO A N 1
ATOM 1477 C CA . PRO A 1 186 ? -0.391 -16.653 -26.588 1.00 47.59 186 PRO A CA 1
ATOM 1478 C C . PRO A 1 186 ? 0.389 -15.711 -27.503 1.00 47.59 186 PRO A C 1
ATOM 1480 O O . PRO A 1 186 ? -0.193 -15.121 -28.419 1.00 47.59 186 PRO A O 1
ATOM 1483 N N . ASP A 1 187 ? 1.696 -15.582 -27.273 1.00 53.53 187 ASP A N 1
ATOM 1484 C CA . ASP A 1 187 ? 2.593 -15.090 -28.312 1.00 53.53 187 ASP A CA 1
ATOM 1485 C C . ASP A 1 187 ? 2.540 -16.089 -29.472 1.00 53.53 187 ASP A C 1
ATOM 1487 O O . ASP A 1 187 ? 2.646 -17.304 -29.302 1.0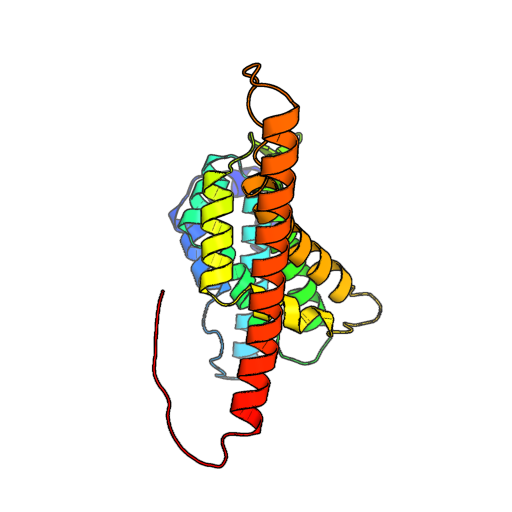0 53.53 187 ASP A O 1
ATOM 1491 N N . CYS A 1 188 ? 2.249 -15.557 -30.649 1.00 47.91 188 CYS A N 1
ATOM 1492 C CA . CYS A 1 188 ? 1.749 -16.281 -31.803 1.00 47.91 188 CYS A CA 1
ATOM 1493 C C . CYS A 1 188 ? 2.659 -17.456 -32.211 1.00 47.91 188 CYS A C 1
ATOM 1495 O O . CYS A 1 188 ? 3.758 -17.241 -32.718 1.00 47.91 188 CYS A O 1
ATOM 1497 N N . HIS A 1 189 ? 2.145 -18.684 -32.143 1.00 42.62 189 HIS A N 1
ATOM 1498 C CA . HIS A 1 189 ? 2.503 -19.749 -33.081 1.00 42.62 189 HIS A CA 1
ATOM 1499 C C . HIS A 1 189 ? 1.213 -20.250 -33.743 1.00 42.62 189 HIS A C 1
ATOM 1501 O O . HIS A 1 189 ? 0.207 -20.400 -33.049 1.00 42.62 189 HIS A O 1
ATOM 1507 N N . PRO A 1 190 ? 1.192 -20.474 -35.070 1.00 49.00 190 PRO A N 1
ATOM 1508 C CA . PRO A 1 190 ? -0.009 -20.919 -35.759 1.00 49.00 190 PRO A CA 1
ATOM 1509 C C . PRO A 1 190 ? -0.232 -22.400 -35.444 1.00 49.00 190 PRO A C 1
ATOM 1511 O O . PRO A 1 190 ? 0.282 -23.276 -36.134 1.00 49.00 190 PRO A O 1
ATOM 1514 N N . ILE A 1 191 ? -0.966 -22.675 -34.372 1.00 47.44 191 ILE A N 1
ATOM 1515 C CA . ILE A 1 191 ? -1.597 -23.970 -34.136 1.00 47.44 191 ILE A CA 1
ATOM 1516 C C . ILE A 1 191 ? -3.098 -23.704 -34.159 1.00 47.44 191 ILE A C 1
ATOM 1518 O O . ILE A 1 191 ? -3.564 -22.755 -33.531 1.00 47.44 191 ILE A O 1
ATOM 1522 N N . ASP A 1 192 ? -3.796 -24.490 -34.976 1.00 51.78 192 ASP A N 1
ATOM 1523 C CA . ASP A 1 192 ? -5.194 -24.349 -35.382 1.00 51.78 192 ASP A CA 1
ATOM 1524 C C . ASP A 1 192 ? -6.091 -23.647 -34.354 1.00 51.78 192 ASP A C 1
ATOM 1526 O O . ASP A 1 192 ? -6.279 -24.107 -33.223 1.00 51.78 192 ASP A O 1
ATOM 1530 N N . SER A 1 193 ? -6.700 -22.543 -34.792 1.00 53.34 193 SER A N 1
ATOM 1531 C CA . SER A 1 193 ? -7.575 -21.661 -34.009 1.00 53.34 193 SER A CA 1
ATOM 1532 C C . SER A 1 193 ? -8.698 -22.393 -33.266 1.00 53.34 193 SER A C 1
ATOM 1534 O O . SER A 1 193 ? -9.161 -21.923 -32.233 1.00 53.34 193 SER A O 1
ATOM 1536 N N . THR A 1 194 ? -9.100 -23.571 -33.742 1.00 52.09 194 THR A N 1
ATOM 1537 C CA . THR A 1 194 ? -10.147 -24.400 -33.135 1.00 52.09 194 THR A CA 1
ATOM 1538 C C . THR A 1 194 ? -9.710 -25.110 -31.852 1.00 52.09 194 THR A C 1
ATOM 1540 O O . THR A 1 194 ? -10.534 -25.301 -30.960 1.00 52.09 194 THR A O 1
ATOM 1543 N N . ALA A 1 195 ? -8.435 -25.494 -31.724 1.00 52.44 195 ALA A N 1
ATOM 1544 C CA . ALA A 1 195 ? -7.927 -26.126 -30.502 1.00 52.44 195 ALA A CA 1
ATOM 1545 C C . ALA A 1 195 ? -7.801 -25.097 -29.366 1.00 52.44 195 ALA A C 1
ATOM 1547 O O . ALA A 1 195 ? -8.178 -25.371 -28.227 1.00 52.44 195 ALA A O 1
ATOM 1548 N N . TRP A 1 196 ? -7.363 -23.881 -29.705 1.00 54.88 196 TRP A N 1
ATOM 1549 C CA . TRP A 1 196 ? -7.252 -22.774 -28.759 1.00 54.88 196 TRP A CA 1
ATOM 1550 C C . TRP A 1 196 ? -8.621 -22.290 -28.259 1.00 54.88 196 TRP A C 1
ATOM 1552 O O . TRP A 1 196 ? -8.792 -22.094 -27.060 1.00 54.88 196 TRP A O 1
ATOM 1562 N N . GLU A 1 197 ? -9.627 -22.157 -29.131 1.00 52.44 197 GLU A N 1
ATOM 1563 C CA . GLU A 1 197 ? -10.983 -21.755 -28.714 1.00 52.44 197 GLU A CA 1
ATOM 1564 C C . GLU A 1 197 ? -11.627 -22.759 -27.740 1.00 52.44 197 GLU A C 1
ATOM 1566 O O . GLU A 1 197 ? -12.298 -22.352 -26.787 1.00 52.44 197 GLU A O 1
ATOM 1571 N N . MET A 1 198 ? -11.376 -24.063 -27.918 1.00 55.66 198 MET A N 1
ATOM 1572 C CA . MET A 1 198 ? -11.818 -25.092 -26.970 1.00 55.66 198 MET A CA 1
ATOM 1573 C C . MET A 1 198 ? -11.074 -25.008 -25.631 1.00 55.66 198 MET A C 1
ATOM 1575 O O . MET A 1 198 ? -11.705 -25.073 -24.576 1.00 55.66 198 MET A O 1
ATOM 1579 N N . GLU A 1 199 ? -9.753 -24.822 -25.649 1.00 54.69 199 GLU A N 1
ATOM 1580 C CA . GLU A 1 199 ? -8.934 -24.750 -24.434 1.00 54.69 199 GLU A CA 1
ATOM 1581 C C . GLU A 1 199 ? -9.227 -23.487 -23.607 1.00 54.69 199 GLU A C 1
ATOM 1583 O O . GLU A 1 199 ? -9.347 -23.571 -22.383 1.00 54.69 199 GLU A O 1
ATOM 1588 N N . GLN A 1 200 ? -9.451 -22.341 -24.264 1.00 52.94 200 GLN A N 1
ATOM 1589 C CA . GLN A 1 200 ? -9.906 -21.096 -23.626 1.00 52.94 200 GLN A CA 1
ATOM 1590 C C . GLN A 1 200 ? -11.314 -21.229 -23.033 1.00 52.94 200 GLN A C 1
ATOM 1592 O O . GLN A 1 20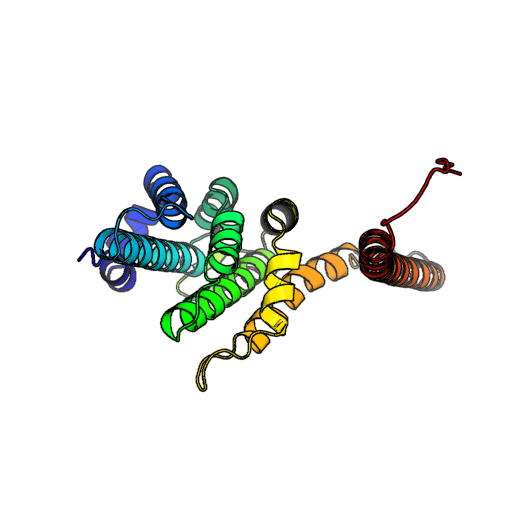0 ? -11.586 -20.721 -21.943 1.00 52.94 200 GLN A O 1
ATOM 1597 N N . GLY A 1 201 ? -12.215 -21.948 -23.713 1.00 54.19 201 GLY A N 1
ATOM 1598 C CA . GLY A 1 201 ? -13.535 -22.278 -23.177 1.00 54.19 201 GLY A CA 1
ATOM 1599 C C . GLY A 1 201 ? -13.451 -23.115 -21.897 1.00 54.19 201 GLY A C 1
ATOM 1600 O O . GLY A 1 201 ? -14.137 -22.815 -20.920 1.00 54.19 201 GLY A O 1
ATOM 1601 N N . ILE A 1 202 ? -12.564 -24.114 -21.869 1.00 53.66 202 ILE A N 1
ATOM 1602 C CA . ILE A 1 202 ? -12.356 -25.007 -20.718 1.00 53.66 202 ILE A CA 1
ATOM 1603 C C . ILE A 1 202 ? -11.685 -24.272 -19.548 1.00 53.66 202 ILE A C 1
ATOM 1605 O O . ILE A 1 202 ? -12.141 -24.393 -18.412 1.00 53.66 202 ILE A O 1
ATOM 1609 N N . THR A 1 203 ? -10.647 -23.468 -19.798 1.00 51.00 203 THR A N 1
ATOM 1610 C CA . THR A 1 203 ? -9.969 -22.679 -18.748 1.00 51.00 203 THR A CA 1
ATOM 1611 C C . THR A 1 203 ? -10.872 -21.589 -18.179 1.00 51.00 203 THR A C 1
ATOM 1613 O O . THR A 1 203 ? -10.934 -21.429 -16.961 1.00 51.00 203 THR A O 1
ATOM 1616 N N . SER A 1 204 ? -11.649 -20.895 -19.015 1.00 49.03 204 SER A N 1
ATOM 1617 C CA . SER A 1 204 ? -12.639 -19.920 -18.544 1.00 49.03 204 SER A CA 1
ATOM 1618 C C . SER A 1 204 ? -13.716 -20.577 -17.674 1.00 49.03 204 SER A C 1
ATOM 1620 O O . SER A 1 204 ? -14.042 -20.062 -16.601 1.00 49.03 204 SER A O 1
ATOM 1622 N N . GLN A 1 205 ? -14.214 -21.751 -18.074 1.00 49.69 205 GLN A N 1
ATOM 1623 C CA . GLN A 1 205 ? -15.164 -22.525 -17.273 1.00 49.69 205 GLN A CA 1
ATOM 1624 C C . GLN A 1 205 ? -14.548 -23.029 -15.963 1.00 49.69 205 GLN A C 1
ATOM 1626 O O . GLN A 1 205 ? -15.198 -22.925 -14.930 1.00 49.69 205 GLN A O 1
ATOM 1631 N N . LEU A 1 206 ? -13.296 -23.497 -15.961 1.00 42.97 206 LEU A N 1
ATOM 1632 C CA . LEU A 1 206 ? -12.581 -23.926 -14.753 1.00 42.97 206 LEU A CA 1
ATOM 1633 C C . LEU A 1 206 ? -12.315 -22.775 -13.780 1.00 42.97 206 LEU A C 1
ATOM 1635 O O . LEU A 1 206 ? -12.442 -22.965 -12.572 1.00 42.97 206 LEU A O 1
ATOM 1639 N N . ILE A 1 207 ? -12.002 -21.576 -14.275 1.00 51.97 207 ILE A N 1
ATOM 1640 C CA . ILE A 1 207 ? -11.827 -20.379 -13.440 1.00 51.97 207 ILE A CA 1
ATOM 1641 C C . ILE A 1 207 ? -13.173 -19.957 -12.843 1.00 51.97 207 ILE A C 1
ATOM 1643 O O . ILE A 1 207 ? -13.263 -19.731 -11.638 1.00 51.97 207 ILE A O 1
ATOM 1647 N N . GLN A 1 208 ? -14.241 -19.917 -13.646 1.00 42.16 208 GLN A N 1
ATOM 1648 C CA . GLN A 1 208 ? -15.603 -19.645 -13.163 1.00 42.16 208 GLN A CA 1
ATOM 1649 C C . GLN A 1 208 ? -16.085 -20.703 -12.158 1.00 42.16 208 GLN A C 1
ATOM 1651 O O . GLN A 1 208 ? -16.768 -20.374 -11.185 1.00 42.16 208 GLN A O 1
ATOM 1656 N N . PHE A 1 209 ? -15.709 -21.965 -12.367 1.00 38.53 209 PHE A N 1
ATOM 1657 C CA . PHE A 1 209 ? -16.039 -23.083 -11.492 1.00 38.53 209 PHE A CA 1
ATOM 1658 C C . PHE A 1 209 ? -15.256 -23.022 -10.180 1.00 38.53 209 PHE A C 1
ATOM 1660 O O . PHE A 1 209 ? -15.860 -23.116 -9.120 1.00 38.53 209 PHE A O 1
ATOM 1667 N N . THR A 1 210 ? -13.950 -22.753 -10.223 1.00 42.38 210 THR A N 1
ATOM 1668 C CA . THR A 1 210 ? -13.111 -22.538 -9.030 1.00 42.38 210 THR A CA 1
ATOM 1669 C C . THR A 1 210 ? -13.588 -21.326 -8.231 1.00 42.38 210 THR A C 1
ATOM 1671 O O . THR A 1 210 ? -13.719 -21.397 -7.012 1.00 42.38 210 THR A O 1
ATOM 1674 N N . TYR A 1 211 ? -13.940 -20.229 -8.908 1.00 47.53 211 TYR A N 1
ATOM 1675 C CA . TYR A 1 211 ? -14.510 -19.041 -8.274 1.00 47.53 211 TYR A CA 1
ATOM 1676 C C . TYR A 1 211 ? -15.880 -19.325 -7.643 1.00 47.53 211 TYR A C 1
ATOM 1678 O O . TYR A 1 211 ? -16.135 -18.930 -6.505 1.00 47.53 211 TYR A O 1
ATOM 1686 N N . SER A 1 212 ? -16.750 -20.068 -8.336 1.00 41.94 212 SER A N 1
ATOM 1687 C CA . SER A 1 212 ? -18.026 -20.521 -7.773 1.00 41.94 212 SER A CA 1
ATOM 1688 C C . SER A 1 212 ? -17.819 -21.456 -6.585 1.00 41.94 212 SER A C 1
ATOM 1690 O O . SER A 1 212 ? -18.494 -21.279 -5.580 1.00 41.94 212 SER A O 1
ATOM 1692 N N . ILE A 1 213 ? -16.870 -22.394 -6.639 1.00 46.72 213 ILE A N 1
ATOM 1693 C CA . ILE A 1 213 ? -16.537 -23.287 -5.522 1.00 46.72 213 ILE A CA 1
ATOM 1694 C C . ILE A 1 213 ? -16.014 -22.496 -4.327 1.00 46.72 213 ILE A C 1
ATOM 1696 O O . ILE A 1 213 ? -16.474 -22.740 -3.220 1.00 46.72 213 ILE A O 1
ATOM 1700 N N . ASN A 1 214 ? -15.114 -21.530 -4.517 1.00 42.25 214 ASN A N 1
ATOM 1701 C CA . ASN A 1 214 ? -14.624 -20.694 -3.419 1.00 42.25 214 ASN A CA 1
ATOM 1702 C C . ASN A 1 214 ? -15.755 -19.851 -2.819 1.00 42.25 214 ASN A C 1
ATOM 1704 O O . ASN A 1 214 ? -15.911 -19.809 -1.602 1.00 42.25 214 ASN A O 1
ATOM 1708 N N . ARG A 1 215 ? -16.639 -19.288 -3.650 1.00 39.84 215 ARG A N 1
ATOM 1709 C CA . ARG A 1 215 ? -17.839 -18.580 -3.186 1.00 39.84 215 ARG A CA 1
ATOM 1710 C C . ARG A 1 215 ? -18.804 -19.504 -2.430 1.00 39.84 215 ARG A C 1
ATOM 1712 O O . ARG A 1 215 ? -19.325 -19.114 -1.391 1.00 39.84 215 ARG A O 1
ATOM 1719 N N . PHE A 1 216 ? -19.025 -20.731 -2.906 1.00 38.69 216 PHE A N 1
ATOM 1720 C CA . PHE A 1 216 ? -19.874 -21.725 -2.241 1.00 38.69 216 PHE A CA 1
ATOM 1721 C C . PHE A 1 216 ? -19.236 -22.293 -0.969 1.00 38.69 216 PHE A C 1
ATOM 1723 O O . PHE A 1 216 ? -19.964 -22.511 -0.009 1.00 38.69 216 PHE A O 1
ATOM 1730 N N . ASN A 1 217 ? -17.913 -22.466 -0.901 1.00 38.00 217 ASN A N 1
ATOM 1731 C CA . ASN A 1 217 ? -17.208 -22.884 0.314 1.00 38.00 217 ASN A CA 1
ATOM 1732 C C . ASN A 1 217 ? -17.260 -21.809 1.401 1.00 38.00 217 ASN A C 1
ATOM 1734 O O . ASN A 1 217 ? -17.379 -22.163 2.566 1.00 38.00 217 ASN A O 1
ATOM 1738 N N . VAL A 1 218 ? -17.277 -20.519 1.050 1.00 42.44 218 VAL A N 1
ATOM 1739 C CA . VAL A 1 218 ? -17.521 -19.438 2.023 1.00 42.44 218 VAL A CA 1
ATOM 1740 C C . VAL A 1 218 ? -18.944 -19.529 2.595 1.00 42.44 218 VAL A C 1
ATOM 1742 O O . VAL A 1 218 ? -19.126 -19.418 3.807 1.00 42.44 218 VAL A O 1
ATOM 1745 N N . TYR A 1 219 ? -19.955 -19.836 1.773 1.00 35.34 219 TYR A N 1
ATOM 1746 C CA . TYR A 1 219 ? -21.317 -20.074 2.275 1.00 35.34 219 TYR A CA 1
ATOM 1747 C C . TYR A 1 219 ? -21.461 -21.405 3.031 1.00 35.34 219 TYR A C 1
ATOM 1749 O O . TYR A 1 219 ? -22.215 -21.465 4.000 1.00 35.34 219 TYR A O 1
ATOM 1757 N N . PHE A 1 220 ? -20.733 -22.456 2.644 1.00 29.45 220 PHE A N 1
ATOM 1758 C CA . PHE A 1 220 ? -20.810 -23.782 3.264 1.00 29.45 220 PHE A CA 1
ATOM 1759 C C . PHE A 1 220 ? -20.033 -23.846 4.587 1.00 29.45 220 PHE A C 1
ATOM 1761 O O . PHE A 1 220 ? -20.558 -24.394 5.550 1.00 29.45 220 PHE A O 1
ATOM 1768 N N . LEU A 1 221 ? -18.863 -23.198 4.708 1.00 33.72 221 LEU A N 1
ATOM 1769 C CA . LEU A 1 221 ? -18.198 -23.010 6.006 1.00 33.72 221 LEU A CA 1
ATOM 1770 C C . LEU A 1 221 ? -19.054 -22.143 6.941 1.00 33.72 221 LEU A C 1
ATOM 1772 O O . LEU A 1 221 ? -19.194 -22.480 8.113 1.00 33.72 221 LEU A O 1
ATOM 1776 N N . CYS A 1 222 ? -19.678 -21.069 6.445 1.00 34.94 222 CYS A N 1
ATOM 1777 C CA . CYS A 1 222 ? -20.531 -20.205 7.271 1.00 34.94 222 CYS A CA 1
ATOM 1778 C C . CYS A 1 222 ? -21.820 -20.921 7.739 1.00 34.94 222 CYS A C 1
ATOM 1780 O O . CYS A 1 222 ? -22.261 -20.738 8.878 1.00 34.94 222 CYS A O 1
ATOM 1782 N N . LEU A 1 223 ? -22.379 -21.813 6.909 1.00 32.25 223 LEU A N 1
ATOM 1783 C CA . LEU A 1 223 ? -23.483 -22.701 7.290 1.00 32.25 223 LEU A CA 1
ATOM 1784 C C . LEU A 1 223 ? -23.047 -23.796 8.272 1.00 32.25 223 LEU A C 1
ATOM 1786 O O . LEU A 1 223 ? -23.785 -24.068 9.217 1.00 32.25 223 LEU A O 1
ATOM 1790 N N . ILE A 1 224 ? -21.847 -24.370 8.122 1.00 35.16 224 ILE A N 1
ATOM 1791 C CA . ILE A 1 224 ? -21.313 -25.360 9.070 1.00 35.16 224 ILE A CA 1
ATOM 1792 C C . ILE A 1 224 ? -21.073 -24.723 10.447 1.00 35.16 224 ILE A C 1
ATOM 1794 O O . ILE A 1 224 ? -21.490 -25.304 11.446 1.00 35.16 224 ILE A O 1
ATOM 1798 N N . TYR A 1 225 ? -20.513 -23.509 10.529 1.00 31.19 225 TYR A N 1
ATOM 1799 C CA . TYR A 1 225 ? -20.288 -22.825 11.815 1.00 31.19 225 TYR A CA 1
ATOM 1800 C C . TYR A 1 225 ? -21.569 -22.299 12.482 1.00 31.19 225 TYR A C 1
ATOM 1802 O O . TYR A 1 225 ? -21.596 -22.132 13.700 1.00 31.19 225 TYR A O 1
ATOM 1810 N N . SER A 1 226 ? -22.646 -22.086 11.720 1.00 37.09 226 SER A N 1
ATOM 1811 C CA . SER A 1 226 ? -23.957 -21.706 12.276 1.00 37.09 226 SER A CA 1
ATOM 1812 C C . SER A 1 226 ? -24.791 -22.911 12.736 1.00 37.09 226 SER A C 1
ATOM 1814 O O . SER A 1 226 ? -25.728 -22.741 13.513 1.00 37.09 226 SER A O 1
ATOM 1816 N N . PHE A 1 227 ? -24.450 -24.127 12.291 1.00 32.19 227 PHE A N 1
ATOM 1817 C CA . PHE A 1 227 ? -25.143 -25.369 12.663 1.00 32.19 227 PHE A CA 1
ATOM 1818 C C . PHE A 1 227 ? -24.323 -26.319 13.546 1.00 32.19 227 PHE A C 1
ATOM 1820 O O . PHE A 1 227 ? -24.886 -27.270 14.091 1.00 32.19 227 PHE A O 1
ATOM 1827 N N . SER A 1 228 ? -23.031 -26.068 13.778 1.00 35.22 228 SER A N 1
ATOM 1828 C CA . SER A 1 228 ? -22.177 -26.898 14.638 1.00 35.22 228 SER A CA 1
ATOM 1829 C C . SER A 1 228 ? -22.368 -26.608 16.132 1.00 35.22 228 SER A C 1
ATOM 1831 O O . SER A 1 228 ? -21.418 -26.388 16.880 1.00 35.22 228 SER A O 1
ATOM 1833 N N . GLY A 1 229 ? -23.619 -26.659 16.573 1.00 39.88 229 GLY A N 1
ATOM 1834 C CA . GLY A 1 229 ? -24.003 -27.044 17.919 1.00 39.88 229 GLY A CA 1
ATOM 1835 C C . GLY A 1 229 ? -24.500 -28.489 17.934 1.00 39.88 229 GLY A C 1
ATOM 1836 O O . GLY A 1 229 ? -25.562 -28.716 18.489 1.00 39.88 229 GLY A O 1
ATOM 1837 N N . CYS A 1 230 ? -23.811 -29.431 17.271 1.00 34.69 230 CYS A N 1
ATOM 1838 C CA . CYS A 1 230 ? -23.789 -30.874 17.576 1.00 34.69 230 CYS A CA 1
ATOM 1839 C C . CYS A 1 230 ? -23.096 -31.698 16.468 1.00 34.69 230 CYS A C 1
ATOM 1841 O O . CYS A 1 230 ? -23.470 -31.628 15.307 1.00 34.69 230 CYS A O 1
ATOM 1843 N N . PHE A 1 231 ? -22.168 -32.555 16.904 1.00 31.86 231 PHE A N 1
ATOM 1844 C CA . PHE A 1 231 ? -21.836 -33.890 16.379 1.00 31.86 231 PHE A CA 1
ATOM 1845 C C . PHE A 1 231 ? -21.214 -34.103 14.969 1.00 31.86 231 PHE A C 1
ATOM 1847 O O . PHE A 1 231 ? -21.893 -34.118 13.955 1.00 31.86 231 PHE A O 1
ATOM 1854 N N . VAL A 1 232 ? -19.923 -34.487 15.010 1.00 34.56 232 VAL A N 1
ATOM 1855 C CA . VAL A 1 232 ? -19.330 -35.758 14.505 1.00 34.56 232 VAL A CA 1
ATOM 1856 C C . VAL A 1 232 ? -19.170 -35.994 12.984 1.00 34.56 232 VAL A C 1
ATOM 1858 O O . VAL A 1 232 ? -20.129 -36.241 12.273 1.00 34.56 232 VAL A O 1
ATOM 1861 N N . TYR A 1 233 ? -17.882 -36.066 12.588 1.00 38.75 233 TYR A N 1
ATOM 1862 C CA . TYR A 1 233 ? -17.218 -36.909 11.564 1.00 38.75 233 TYR A CA 1
ATOM 1863 C C . TYR A 1 233 ? -17.833 -37.047 10.154 1.00 38.75 233 TYR A C 1
ATOM 1865 O O . TYR A 1 233 ? -18.888 -37.648 10.017 1.00 38.75 233 TYR A O 1
ATOM 1873 N N . LEU A 1 234 ? -17.034 -36.784 9.101 1.00 30.53 234 LEU A N 1
ATOM 1874 C CA . LEU A 1 234 ? -16.504 -37.861 8.233 1.00 30.53 234 LEU A CA 1
ATOM 1875 C C . LEU A 1 234 ? -15.453 -37.385 7.200 1.00 30.53 234 LEU A C 1
ATOM 1877 O O . LEU A 1 234 ? -15.672 -36.441 6.455 1.00 30.53 234 LEU A O 1
ATOM 1881 N N . HIS A 1 235 ? -14.339 -38.125 7.187 1.00 32.88 235 HIS A N 1
ATOM 1882 C CA . HIS A 1 235 ? -13.443 -38.529 6.093 1.00 32.88 235 HIS A CA 1
ATOM 1883 C C . HIS A 1 235 ? -13.220 -37.665 4.832 1.00 32.88 235 HIS A C 1
ATOM 1885 O O . HIS A 1 235 ? -14.081 -37.522 3.971 1.00 32.88 235 HIS A O 1
ATOM 1891 N N . TYR A 1 236 ? -11.940 -37.309 4.664 1.00 39.56 236 TYR A N 1
ATOM 1892 C CA . TYR A 1 236 ? -11.197 -37.241 3.399 1.00 39.56 236 TYR A CA 1
ATOM 1893 C C . TYR A 1 236 ? -11.586 -38.351 2.411 1.00 39.56 236 TYR A C 1
ATOM 1895 O O . TYR A 1 236 ? -11.676 -39.501 2.829 1.00 39.56 236 TYR A O 1
ATOM 1903 N N . ILE A 1 237 ? -11.636 -38.030 1.112 1.00 36.19 237 ILE A N 1
ATOM 1904 C CA . ILE A 1 237 ? -11.017 -38.825 0.036 1.00 36.19 237 ILE A CA 1
ATOM 1905 C C . ILE A 1 237 ? -10.801 -37.919 -1.191 1.00 36.19 237 ILE A C 1
ATOM 1907 O O . ILE A 1 237 ? -11.740 -37.362 -1.754 1.00 36.19 237 ILE A O 1
ATOM 1911 N N . LEU A 1 238 ? -9.522 -37.780 -1.548 1.00 37.59 238 LEU A N 1
ATOM 1912 C CA . LEU A 1 238 ? -9.002 -37.422 -2.867 1.00 37.59 238 LEU A CA 1
ATOM 1913 C C . LEU A 1 238 ? -9.224 -38.599 -3.824 1.00 37.59 238 LEU A C 1
ATOM 1915 O O . LEU A 1 238 ? -8.747 -39.689 -3.505 1.00 37.59 238 LEU A O 1
ATOM 1919 N N . ILE A 1 239 ? -9.831 -38.356 -4.989 1.00 47.44 239 ILE A N 1
ATOM 1920 C CA . ILE A 1 239 ? -9.441 -38.933 -6.291 1.00 47.44 239 ILE A CA 1
ATOM 1921 C C . ILE A 1 239 ? -9.624 -37.835 -7.335 1.00 47.44 239 ILE A C 1
ATOM 1923 O O . ILE A 1 239 ? -10.715 -37.223 -7.332 1.00 47.44 239 ILE A O 1
#

Radius of gyration: 21.3 Å; chains: 1; bounding box: 43×59×62 Å

Secondary structure (DSSP, 8-state):
---HHHHHHH-HHHHHHHHT-HHHHHHHHHHHTTTTT----HHHHHHHHHHHHHHHHHHHHHHHH--HHHHHHHHHTTHHHHHHHHHHHT-S-SHHHHHHHHHHHHHHHHHHHHHHH-EEETTEEE---HHHHHHHHHHHHHTTHHHHHHHGGG----TT--HHHHHHHHHHHHHHHHHHHHS-PPPP----HHHHHHHHHHHHHHHHHHHHHHHHHHHHHHHHHHH-SS---------